Protein AF-A0A1Y2CHU7-F1 (afdb_monomer_lite)

InterPro domains:
  IPR010721 Probable O-methyltransferase UstE-like [PF06966] (108-271)
  IPR010721 Probable O-methyltransferase UstE-like [PTHR32251] (109-278)

Radius of gyration: 21.94 Å; chains: 1; bounding box: 49×39×76 Å

Organism: NCBI:txid329046

Secondary structure (DSSP, 8-state):
---------S-STTSSTTHHHHHHHHHHHHHS-----HHHHHHHHHHHHHHHHHHHHHHHHHTTTS-TTSS-HHHHHHHHHHHHTT--GGGHHHHHHHHHHHHHHHIIIIITHHHHHHHT----S--HHHHHHHHHHHHHHHHHHHHHHHHHHHHHHHHHS-HHHHHHHHH--TTSTTS-SGGGHHHHH-S-HHHHHHHHHHHHHHHHHHHHHHHHHHSTT-HHHHHHHHHHHHHHHHHHHHIIIIISSHHHHHHHHHHH-TTHHHHHHHS-SS-SSPPTTS-----TTTTT--PPPP--

Foldseek 3Di:
DDDDDPPDPPPLVVLLCCVVVVVVVVVVVVVPPPPAAPLLVVLVVLVCVVVVVVSVVVPVCCPVVDDPVPDDLQLVVVLLVVVVVPDDNVCSVVVVVVVSVVVVCCVVPQLCLLSVLLSVDPDRDQDPLLVVLVVQLVVLQVQLVLQVVLVVVLVVCLPPNDPVSVVCSQAPAQLDPPNCDPSSVLCVLAVRSNLLSVLSNSVSSLSSSVVSLVVLVPDPPSVVVSVVSVVSSVCSNVVSCCCCPPRPHDQSVVLVSVVRHVCSLVSLQNYFHHGSDDDPPDDSSNGGCPPPHSDPPDPD

Sequence (300 aa):
MPDTFVHHRKDVLCRYSLALWACCSCRKLFLFRIRMDCSQDTVCSCLLFHGGRMALGATVLFFPFTFPHGDLSRYKYAKAKWIREGLDPGLWWIKAQQETLTQCLANCVILACPFYILCSDPTPHLRLFEVIGLAFWALSSLYENIADTQKLAFLALAKIGTSEQKTAMKTGVLGMPPFDGPLYKLWTFSRHPNYCGEFGCWVGFALTALPSIFGWIAMKQGHTVAAVLLFNSWLVIRFFYDCLVHWTGAGPAEQASIQKRPEYKIYQKSTPVLFPFRIPFLSSHQVSGWPNAIENPKSD

pLDDT: mean 82.29, std 20.48, range [24.05, 98.44]

Structure (mmCIF, N/CA/C/O backbone):
data_AF-A0A1Y2CHU7-F1
#
_entry.id   AF-A0A1Y2CHU7-F1
#
loop_
_atom_site.group_PDB
_atom_site.id
_atom_site.type_symbol
_atom_site.label_atom_id
_atom_site.label_alt_id
_atom_site.label_comp_id
_atom_site.label_asym_id
_atom_site.label_entity_id
_atom_site.label_seq_id
_atom_site.pdbx_PDB_ins_code
_atom_site.Cartn_x
_atom_site.Cartn_y
_atom_site.Cartn_z
_atom_site.occupancy
_atom_site.B_iso_or_equiv
_atom_site.auth_seq_id
_atom_site.auth_comp_id
_atom_site.auth_asym_id
_atom_site.auth_atom_id
_atom_site.pdbx_PDB_model_num
ATOM 1 N N . MET A 1 1 ? -20.847 8.476 -47.238 1.00 29.28 1 MET A N 1
ATOM 2 C CA . MET A 1 1 ? -22.012 8.516 -46.333 1.00 29.28 1 MET A CA 1
ATOM 3 C C . MET A 1 1 ? -21.479 8.702 -44.924 1.00 29.28 1 MET A C 1
ATOM 5 O O . MET A 1 1 ? -20.686 7.867 -44.502 1.00 29.28 1 MET A O 1
ATOM 9 N N . PRO A 1 2 ? -21.764 9.845 -44.289 1.00 33.81 2 PRO A N 1
ATOM 10 C CA . PRO A 1 2 ? -21.342 10.152 -42.929 1.00 33.81 2 PRO A CA 1
ATOM 11 C C . PRO A 1 2 ? -22.352 9.582 -41.915 1.00 33.81 2 PRO A C 1
ATOM 13 O O . PRO A 1 2 ? -23.394 9.082 -42.319 1.00 33.81 2 PRO A O 1
ATOM 16 N N . ASP A 1 3 ? -22.022 9.699 -40.628 1.00 29.72 3 ASP A N 1
ATOM 17 C CA . ASP A 1 3 ? -22.814 9.328 -39.440 1.00 29.72 3 ASP A CA 1
ATOM 18 C C . ASP A 1 3 ? -22.680 7.883 -38.943 1.00 29.72 3 ASP A C 1
ATOM 20 O O . ASP A 1 3 ? -23.364 6.986 -39.407 1.00 29.72 3 ASP A O 1
ATOM 24 N N . THR A 1 4 ? -21.803 7.687 -37.943 1.00 28.84 4 THR A N 1
ATOM 25 C CA . THR A 1 4 ? -22.155 7.170 -36.596 1.00 28.84 4 THR A CA 1
ATOM 26 C C . THR A 1 4 ? -20.895 6.932 -35.744 1.00 28.84 4 THR A C 1
ATOM 28 O O . THR A 1 4 ? -20.573 5.802 -35.406 1.00 28.84 4 THR A O 1
ATOM 31 N N . PHE A 1 5 ? -20.152 7.976 -35.363 1.00 28.03 5 PHE A N 1
ATOM 32 C CA . PHE A 1 5 ? -19.155 7.880 -34.274 1.00 28.03 5 PHE A CA 1
ATOM 33 C C . PHE A 1 5 ? -19.059 9.212 -33.515 1.00 28.03 5 PHE A C 1
ATOM 35 O O . PHE A 1 5 ? -17.996 9.794 -33.323 1.00 28.03 5 PHE A O 1
ATOM 42 N N . VAL A 1 6 ? -20.211 9.731 -33.088 1.00 27.20 6 VAL A N 1
ATOM 43 C CA . VAL A 1 6 ? -20.300 10.925 -32.232 1.00 27.20 6 VAL A CA 1
ATOM 44 C C . VAL A 1 6 ? -21.271 10.651 -31.087 1.00 27.20 6 VAL A C 1
ATOM 46 O O . VAL A 1 6 ? -22.258 11.343 -30.940 1.00 27.20 6 VAL A O 1
ATOM 49 N N . HIS A 1 7 ? -21.018 9.635 -30.258 1.00 27.47 7 HIS A N 1
ATOM 50 C CA . HIS A 1 7 ? -21.669 9.520 -28.945 1.00 27.47 7 HIS A CA 1
ATOM 51 C C . HIS A 1 7 ? -20.841 8.650 -27.989 1.00 27.47 7 HIS A C 1
ATOM 53 O O . HIS A 1 7 ? -21.098 7.469 -27.831 1.00 27.47 7 HIS A O 1
ATOM 59 N N . HIS A 1 8 ? -19.833 9.248 -27.344 1.00 29.16 8 HIS A N 1
ATOM 60 C CA . HIS A 1 8 ? -19.388 8.861 -25.990 1.00 29.16 8 HIS A CA 1
ATOM 61 C C . HIS A 1 8 ? -18.493 9.952 -25.370 1.00 29.16 8 HIS A C 1
ATOM 63 O O . HIS A 1 8 ? -17.383 9.718 -24.902 1.00 29.16 8 HIS A O 1
ATOM 69 N N . ARG A 1 9 ? -18.975 11.203 -25.386 1.00 28.94 9 ARG A N 1
ATOM 70 C CA . ARG A 1 9 ? -18.300 12.366 -24.773 1.00 28.94 9 ARG A CA 1
ATOM 71 C C . ARG A 1 9 ? -19.082 12.983 -23.602 1.00 28.94 9 ARG A C 1
ATOM 73 O O . ARG A 1 9 ? -19.036 14.194 -23.417 1.00 28.94 9 ARG A O 1
ATOM 80 N N . LYS A 1 10 ? -19.811 12.180 -22.810 1.00 25.08 10 LYS A N 1
ATOM 81 C CA . LYS A 1 10 ? -20.590 12.702 -21.661 1.00 25.08 10 LYS A CA 1
ATOM 82 C C . LYS A 1 10 ? -20.442 11.984 -20.306 1.00 25.08 10 LYS A C 1
ATOM 84 O O . LYS A 1 10 ? -20.922 12.529 -19.323 1.00 25.08 10 LYS A O 1
ATOM 89 N N . ASP A 1 11 ? -19.650 10.915 -20.179 1.00 27.20 11 ASP A N 1
ATOM 90 C CA . ASP A 1 11 ? -19.546 10.155 -18.907 1.00 27.20 11 ASP A CA 1
ATOM 91 C C . ASP A 1 11 ? -18.203 10.310 -18.169 1.00 27.20 11 ASP A C 1
ATOM 93 O O . ASP A 1 11 ? -17.692 9.384 -17.533 1.00 27.20 11 ASP A O 1
ATOM 97 N N . VAL A 1 12 ? -17.590 11.494 -18.257 1.00 29.97 12 VAL A N 1
ATOM 98 C CA . VAL A 1 12 ? -16.345 11.811 -17.525 1.00 29.97 12 VAL A CA 1
ATOM 99 C C . VAL A 1 12 ? -16.635 12.506 -16.187 1.00 29.97 12 VAL A C 1
ATOM 101 O O . VAL A 1 12 ? -15.848 12.392 -15.249 1.00 29.97 12 VAL A O 1
ATOM 104 N N . LEU A 1 13 ? -17.808 13.133 -16.038 1.00 24.05 13 LEU A N 1
ATOM 105 C CA . LEU A 1 13 ? -18.178 13.890 -14.834 1.00 24.05 13 LEU A CA 1
ATOM 106 C C . LEU A 1 13 ? -18.495 13.017 -13.607 1.00 24.05 13 LEU A C 1
ATOM 108 O O . LEU A 1 13 ? -18.393 13.505 -12.486 1.00 24.05 13 LEU A O 1
ATOM 112 N N . CYS A 1 14 ? -18.793 11.726 -13.793 1.00 24.20 14 CYS A N 1
ATOM 113 C CA . CYS A 1 14 ? -19.057 10.787 -12.692 1.00 24.20 14 CYS A CA 1
ATOM 114 C C . CYS A 1 14 ? -17.769 10.170 -12.097 1.00 24.20 14 CYS A C 1
ATOM 116 O O . CYS A 1 14 ? -17.791 9.569 -11.027 1.00 24.20 14 CYS A O 1
ATOM 118 N N . ARG A 1 15 ? -16.610 10.334 -12.757 1.00 35.38 15 ARG A N 1
ATOM 119 C CA . ARG A 1 15 ? -15.346 9.688 -12.342 1.00 35.38 15 ARG A CA 1
ATOM 120 C C . ARG A 1 15 ? -14.600 10.413 -11.215 1.00 35.38 15 ARG A C 1
ATOM 122 O O . ARG A 1 15 ? -13.662 9.850 -10.663 1.00 35.38 15 ARG A O 1
ATOM 129 N N . TYR A 1 16 ? -15.009 11.632 -10.861 1.00 30.62 16 TYR A N 1
ATOM 130 C CA . TYR A 1 16 ? -14.264 12.491 -9.925 1.00 30.62 16 TYR A CA 1
ATOM 131 C C . TYR A 1 16 ? -15.126 13.130 -8.827 1.00 30.62 16 TYR A C 1
ATOM 133 O O . TYR A 1 16 ? -14.611 13.844 -7.969 1.00 30.62 16 TYR A O 1
ATOM 141 N N . SER A 1 17 ? -16.425 12.825 -8.778 1.00 24.94 17 SER A N 1
ATOM 142 C CA . SER A 1 17 ? -17.378 13.409 -7.820 1.00 24.94 17 SER A CA 1
ATOM 143 C C . SER A 1 17 ? -17.215 12.892 -6.379 1.00 24.94 17 SER A C 1
ATOM 145 O O . SER A 1 17 ? -17.896 13.361 -5.473 1.00 24.94 17 SER A O 1
ATOM 147 N N . LEU A 1 18 ? -16.312 11.939 -6.136 1.00 35.69 18 LEU A N 1
ATOM 148 C CA . LEU A 1 18 ? -16.186 11.244 -4.850 1.00 35.69 18 LEU A CA 1
ATOM 149 C C . LEU A 1 18 ? -15.104 11.796 -3.916 1.00 35.69 18 LEU A C 1
ATOM 151 O O . LEU A 1 18 ? -15.217 11.612 -2.705 1.00 35.69 18 LEU A O 1
ATOM 155 N N . ALA A 1 19 ? -14.153 12.588 -4.423 1.00 31.75 19 ALA A N 1
ATOM 156 C CA . ALA A 1 19 ? -13.319 13.428 -3.554 1.00 31.75 19 ALA A CA 1
ATOM 157 C C . ALA A 1 19 ? -14.185 14.451 -2.785 1.00 31.75 19 ALA A C 1
ATOM 159 O O . ALA A 1 19 ? -13.933 14.752 -1.620 1.00 31.75 19 ALA A O 1
ATOM 160 N N . LEU A 1 20 ? -15.286 14.898 -3.401 1.00 29.42 20 LEU A N 1
ATOM 161 C CA . LEU A 1 20 ? -16.301 15.736 -2.764 1.00 29.42 20 LEU A CA 1
ATOM 162 C C . LEU A 1 20 ? -17.194 14.962 -1.780 1.00 29.42 20 LEU A C 1
ATOM 164 O O . LEU A 1 20 ? -17.766 15.586 -0.893 1.00 29.42 20 LEU A O 1
ATOM 168 N N . TRP A 1 21 ? -17.293 13.628 -1.868 1.00 32.78 21 TRP A N 1
ATOM 169 C CA . TRP A 1 21 ? -18.113 12.833 -0.942 1.00 32.78 21 TRP A CA 1
ATOM 170 C C . TRP A 1 21 ? -17.365 12.407 0.323 1.00 32.78 21 TRP A C 1
ATOM 172 O O . TRP A 1 21 ? -17.963 12.430 1.392 1.00 32.78 21 TRP A O 1
ATOM 182 N N . ALA A 1 22 ? -16.052 12.156 0.252 1.00 34.28 22 ALA A N 1
ATOM 183 C CA . ALA A 1 22 ? -15.211 12.122 1.456 1.00 34.28 22 ALA A CA 1
ATOM 184 C C . ALA A 1 22 ? -15.332 13.453 2.227 1.00 34.28 22 ALA A C 1
ATOM 186 O O . ALA A 1 22 ? -15.532 13.463 3.439 1.00 34.28 22 ALA A O 1
ATOM 187 N N . CYS A 1 23 ? -15.385 14.570 1.492 1.00 33.69 23 CYS A N 1
ATOM 188 C CA . CYS A 1 23 ? -15.691 15.890 2.039 1.00 33.69 23 CYS A CA 1
ATOM 189 C C . CYS A 1 23 ? -17.151 16.016 2.541 1.00 33.69 23 CYS A C 1
ATOM 191 O O . CYS A 1 23 ? -17.412 16.740 3.496 1.00 33.69 23 CYS A O 1
ATOM 193 N N . CYS A 1 24 ? -18.113 15.281 1.965 1.00 29.55 24 CYS A N 1
ATOM 194 C CA . CYS A 1 24 ? -19.527 15.286 2.371 1.00 29.55 24 CYS A CA 1
ATOM 195 C C . CYS A 1 24 ? -19.798 14.440 3.637 1.00 29.55 24 CYS A C 1
ATOM 197 O O . CYS A 1 24 ? -20.604 14.833 4.483 1.00 29.55 24 CYS A O 1
ATOM 199 N N . SER A 1 25 ? -19.058 13.343 3.830 1.00 35.94 25 SER A N 1
ATOM 200 C CA . SER A 1 25 ? -18.988 12.599 5.097 1.00 35.94 25 SER A CA 1
ATOM 201 C C . SER A 1 25 ? -18.276 13.413 6.182 1.00 35.94 25 SER A C 1
ATOM 203 O O . SER A 1 25 ? -18.764 13.469 7.310 1.00 35.94 25 SER A O 1
ATOM 205 N N . CYS A 1 26 ? -17.222 14.162 5.827 1.00 37.47 26 CYS A N 1
ATOM 206 C CA . CY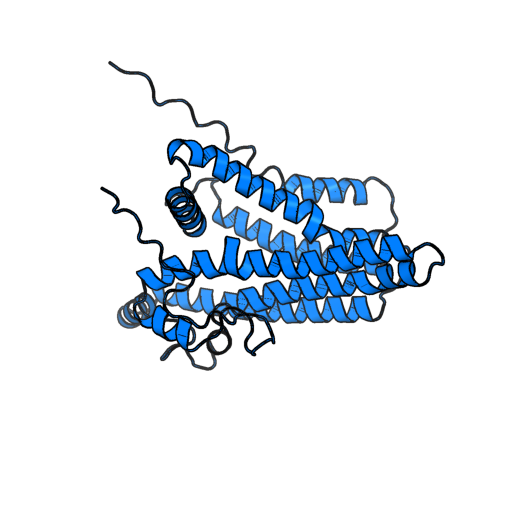S A 1 26 ? -16.668 15.204 6.699 1.00 37.47 26 CYS A CA 1
ATOM 207 C C . CYS A 1 26 ? -17.686 16.322 6.980 1.00 37.47 26 CYS A C 1
ATOM 209 O O . CYS A 1 26 ? -17.710 16.860 8.078 1.00 37.47 26 CYS A O 1
ATOM 211 N N . ARG A 1 27 ? -18.587 16.649 6.047 1.00 33.22 27 ARG A N 1
ATOM 212 C CA . ARG A 1 27 ? -19.641 17.658 6.251 1.00 33.22 27 ARG A CA 1
ATOM 213 C C . ARG A 1 27 ? -20.701 17.213 7.252 1.00 33.22 27 ARG A C 1
ATOM 215 O O . ARG A 1 27 ? -21.216 18.067 7.958 1.00 33.22 27 ARG A O 1
ATOM 222 N N . LYS A 1 28 ? -21.012 15.917 7.367 1.00 35.09 28 LYS A N 1
ATOM 223 C CA . LYS A 1 28 ? -21.843 15.415 8.479 1.00 35.09 28 LYS A CA 1
ATOM 224 C C . LYS A 1 28 ? -21.094 15.433 9.817 1.00 35.09 28 LYS A C 1
ATOM 226 O O . LYS A 1 28 ? -21.743 15.677 10.825 1.00 35.09 28 LYS A O 1
ATOM 231 N N . LEU A 1 29 ? -19.767 15.277 9.812 1.00 40.47 29 LEU A N 1
ATOM 232 C CA . LEU A 1 29 ? -18.912 15.513 10.986 1.00 40.47 29 LEU A CA 1
ATOM 233 C C . LEU A 1 29 ? -18.796 17.004 11.374 1.00 40.47 29 LEU A C 1
ATOM 235 O O . LEU A 1 29 ? -18.679 17.308 12.552 1.00 40.47 29 LEU A O 1
ATOM 239 N N . PHE A 1 30 ? -18.847 17.933 10.412 1.00 34.78 30 PHE A N 1
ATOM 240 C CA . PHE A 1 30 ? -18.682 19.376 10.659 1.00 34.78 30 PHE A CA 1
ATOM 241 C C . PHE A 1 30 ? -20.003 20.153 10.844 1.00 34.78 30 PHE A C 1
ATOM 243 O O . PHE A 1 30 ? -20.003 21.187 11.508 1.00 34.78 30 PHE A O 1
ATOM 250 N N . LEU A 1 31 ? -21.127 19.712 10.256 1.00 34.91 31 LEU A N 1
ATOM 251 C CA . LEU A 1 31 ? -22.430 20.406 10.338 1.00 34.91 31 LEU A CA 1
ATOM 252 C C . LEU A 1 31 ? -23.331 19.889 11.467 1.00 34.91 31 LEU A C 1
ATOM 254 O O . LEU A 1 31 ? -24.151 20.651 11.976 1.00 34.91 31 LEU A O 1
ATOM 258 N N . PHE A 1 32 ? -23.182 18.628 11.883 1.00 38.03 32 PHE A N 1
ATOM 259 C CA . PHE A 1 32 ? -23.722 18.175 13.161 1.00 38.03 32 PHE A CA 1
ATOM 260 C C . PHE A 1 32 ? -22.623 18.346 14.193 1.00 38.03 32 PHE A C 1
ATOM 262 O O . PHE A 1 32 ? -21.530 17.825 14.032 1.00 38.03 32 PHE A O 1
ATOM 269 N N . ARG A 1 33 ? -22.923 19.123 15.227 1.00 35.50 33 ARG A N 1
ATOM 270 C CA . ARG A 1 33 ? -22.047 19.559 16.316 1.00 35.50 33 ARG A CA 1
ATOM 271 C C . ARG A 1 33 ? -21.588 18.378 17.198 1.00 35.50 33 ARG A C 1
ATOM 273 O O . ARG A 1 33 ? -21.831 18.390 18.400 1.00 35.50 33 ARG A O 1
ATOM 280 N N . ILE A 1 34 ? -20.974 17.344 16.620 1.00 45.53 34 ILE A N 1
ATOM 281 C CA . ILE A 1 34 ? -20.208 16.344 17.360 1.00 45.53 34 ILE A CA 1
ATOM 282 C C . ILE A 1 34 ? -18.941 17.079 17.768 1.00 45.53 34 ILE A C 1
ATOM 284 O O . ILE A 1 34 ? -18.121 17.441 16.928 1.00 45.53 34 ILE A O 1
ATOM 288 N N . ARG A 1 35 ? -18.840 17.415 19.052 1.00 47.47 35 ARG A N 1
ATOM 289 C CA . ARG A 1 35 ? -17.624 17.998 19.606 1.00 47.47 35 ARG A CA 1
ATOM 290 C C . ARG A 1 35 ? -16.558 16.911 19.500 1.00 47.47 35 ARG A C 1
ATOM 292 O O . ARG A 1 35 ? -16.599 15.963 20.273 1.00 47.47 35 ARG A O 1
ATOM 299 N N . MET A 1 36 ? -15.715 16.993 18.476 1.00 55.03 36 MET A N 1
ATOM 300 C CA . MET A 1 36 ? -14.565 16.111 18.371 1.00 55.03 36 MET A CA 1
ATOM 301 C C . MET A 1 36 ? -13.577 16.503 19.462 1.00 55.03 36 MET A C 1
ATOM 303 O O . MET A 1 36 ? -13.366 17.691 19.723 1.00 55.03 36 MET A O 1
ATOM 307 N N . ASP A 1 37 ? -13.039 15.499 20.139 1.00 69.44 37 ASP A N 1
ATOM 308 C CA . ASP A 1 37 ? -12.013 15.704 21.148 1.00 69.44 37 ASP A CA 1
ATOM 309 C C . ASP A 1 37 ? -10.610 15.581 20.535 1.00 69.44 37 ASP A C 1
ATOM 311 O O . ASP A 1 37 ? -10.423 15.051 19.437 1.00 69.44 37 ASP A O 1
ATOM 315 N N . CYS A 1 38 ? -9.600 16.030 21.285 1.00 71.12 38 CYS A N 1
ATOM 316 C CA . CYS A 1 38 ? -8.203 16.131 20.852 1.00 71.12 38 CYS A CA 1
ATOM 317 C C . CYS A 1 38 ? -7.654 14.848 20.187 1.00 71.12 38 CYS A C 1
ATOM 319 O O . CYS A 1 38 ? -6.928 14.925 19.191 1.00 71.12 38 CYS A O 1
ATOM 321 N N . SER A 1 39 ? -8.022 13.663 20.694 1.00 77.00 39 SER A N 1
ATOM 322 C CA . SER A 1 39 ? -7.617 12.378 20.096 1.00 77.00 39 SER A CA 1
ATOM 323 C C . SER A 1 39 ? -8.179 12.190 18.679 1.00 77.00 39 SER A C 1
ATOM 325 O O . SER A 1 39 ? -7.431 11.912 17.735 1.00 77.00 39 SER A O 1
ATOM 327 N N . GLN A 1 40 ? -9.483 12.412 18.504 1.00 82.19 40 GLN A N 1
ATOM 328 C CA . GLN A 1 40 ? -10.162 12.206 17.228 1.00 82.19 40 GLN A CA 1
ATOM 329 C C . GLN A 1 40 ? -9.694 13.217 16.175 1.00 82.19 40 GLN A C 1
ATOM 331 O O . GLN A 1 40 ? -9.416 12.829 15.037 1.00 82.19 40 GLN A O 1
ATOM 336 N N . ASP A 1 41 ? -9.535 14.485 16.567 1.00 83.69 41 ASP A N 1
ATOM 337 C CA . ASP A 1 41 ? -9.022 15.549 15.697 1.00 83.69 41 ASP A CA 1
ATOM 338 C C . ASP A 1 41 ? -7.624 15.221 15.170 1.00 83.69 41 ASP A C 1
ATOM 340 O O . ASP A 1 41 ? -7.342 15.391 13.979 1.00 83.69 41 ASP A O 1
ATOM 344 N N . THR A 1 42 ? -6.752 14.701 16.038 1.00 87.00 42 THR A N 1
ATOM 345 C CA . THR A 1 42 ? -5.373 14.355 15.677 1.00 87.00 42 THR A CA 1
ATOM 346 C C . THR A 1 42 ? -5.342 13.253 14.620 1.00 87.00 42 THR A C 1
ATOM 348 O O . THR A 1 42 ? -4.731 13.418 13.563 1.00 87.00 42 THR A O 1
ATOM 351 N N . VAL A 1 43 ? -6.038 12.136 14.857 1.00 86.44 43 VAL A N 1
ATOM 352 C CA . VAL A 1 43 ? -6.025 11.003 13.920 1.00 86.44 43 VAL A CA 1
ATOM 353 C C . VAL A 1 43 ? -6.741 11.347 12.610 1.00 86.44 43 VAL A C 1
ATOM 355 O O . VAL A 1 43 ? -6.250 11.001 11.532 1.00 86.44 43 VAL A O 1
ATOM 358 N N . CYS A 1 44 ? -7.863 12.070 12.670 1.00 86.38 44 CYS A N 1
ATOM 359 C CA . CYS A 1 44 ? -8.573 12.512 11.469 1.00 86.38 44 CYS A CA 1
ATOM 360 C C . CYS A 1 44 ? -7.732 13.483 10.635 1.00 86.38 44 CYS A C 1
ATOM 362 O O . CYS A 1 44 ? -7.745 13.397 9.408 1.00 86.38 44 CYS A O 1
ATOM 364 N N . SER A 1 45 ? -6.951 14.357 11.273 1.00 89.31 45 SER A N 1
ATOM 365 C CA . SER A 1 45 ? -6.017 15.245 10.574 1.00 89.31 45 SER A CA 1
ATOM 366 C C . SER A 1 45 ? -4.927 14.460 9.841 1.00 89.31 45 SER A C 1
ATOM 368 O O . SER A 1 45 ? -4.627 14.767 8.686 1.00 89.31 45 SER A O 1
ATOM 370 N N . CYS A 1 46 ? -4.385 13.400 10.453 1.00 91.12 46 CYS A N 1
ATOM 371 C CA . CYS A 1 46 ? -3.441 12.496 9.790 1.00 91.12 46 CYS A CA 1
ATOM 372 C C . CYS A 1 46 ? -4.063 11.810 8.563 1.00 91.12 46 CYS A C 1
ATOM 374 O O . CYS A 1 46 ? -3.430 11.765 7.509 1.00 91.12 46 CYS A O 1
ATOM 376 N N . LEU A 1 47 ? -5.311 11.335 8.655 1.00 89.12 47 LEU A N 1
ATOM 377 C CA . LEU A 1 47 ? -6.025 10.766 7.505 1.00 89.12 47 LEU A CA 1
ATOM 378 C C . LEU A 1 47 ? -6.257 11.802 6.401 1.00 89.12 47 LEU A C 1
ATOM 380 O O . LEU A 1 47 ? -6.029 11.509 5.228 1.00 89.12 47 LEU A O 1
ATOM 384 N N . LEU A 1 48 ? -6.718 13.001 6.762 1.00 89.50 48 LEU A N 1
ATOM 385 C CA . LEU A 1 48 ? -6.956 14.083 5.808 1.00 89.50 48 LEU A CA 1
ATOM 386 C C . LEU A 1 48 ? -5.668 14.462 5.081 1.00 89.50 48 LEU A C 1
ATOM 388 O O . LEU A 1 48 ? -5.688 14.644 3.866 1.00 89.50 48 LEU A O 1
ATOM 392 N N . PHE A 1 49 ? -4.545 14.518 5.794 1.00 90.75 49 PHE A N 1
ATOM 393 C CA . PHE A 1 49 ? -3.237 14.728 5.189 1.00 90.75 49 PHE A CA 1
ATOM 394 C C . PHE A 1 49 ? -2.850 13.569 4.256 1.00 90.75 49 PHE A C 1
ATOM 396 O O . PHE A 1 49 ? -2.499 13.806 3.097 1.00 90.75 49 PHE A O 1
ATOM 403 N N . HIS A 1 50 ? -2.970 12.320 4.724 1.00 91.00 50 HIS A N 1
ATOM 404 C CA . HIS A 1 50 ? -2.620 11.113 3.965 1.00 91.00 50 HIS A CA 1
ATOM 405 C C . HIS A 1 50 ? -3.418 11.010 2.659 1.00 91.00 50 HIS A C 1
ATOM 407 O O . HIS A 1 50 ? -2.853 10.977 1.563 1.00 91.00 50 HIS A O 1
ATOM 413 N N . GLY A 1 51 ? -4.748 11.036 2.765 1.00 88.38 51 GLY A N 1
ATOM 414 C CA . GLY A 1 51 ? -5.668 10.958 1.632 1.00 88.38 51 GLY A CA 1
ATOM 415 C C . GLY A 1 51 ? -5.641 12.206 0.752 1.00 88.38 51 GLY A C 1
ATOM 416 O O . GLY A 1 51 ? -5.678 12.098 -0.474 1.00 88.38 51 GLY A O 1
ATOM 417 N N . GLY A 1 52 ? -5.523 13.390 1.357 1.00 88.44 52 GLY A N 1
ATOM 418 C CA . GLY A 1 52 ? -5.458 14.667 0.652 1.00 88.44 52 GLY A CA 1
ATOM 419 C C . GLY A 1 52 ? -4.243 14.757 -0.267 1.00 88.44 52 GLY A C 1
ATOM 420 O O . GLY A 1 52 ? -4.387 15.119 -1.435 1.00 88.44 52 GLY A O 1
ATOM 421 N N . ARG A 1 53 ? -3.062 14.334 0.203 1.00 89.81 53 ARG A N 1
ATOM 422 C CA . ARG A 1 53 ? -1.843 14.270 -0.621 1.00 89.81 53 ARG A CA 1
ATOM 423 C C . ARG A 1 53 ? -2.037 13.383 -1.853 1.00 89.81 53 ARG A C 1
ATOM 425 O O . ARG A 1 53 ? -1.698 13.793 -2.964 1.00 89.81 53 ARG A O 1
ATOM 432 N N . MET A 1 54 ? -2.615 12.193 -1.679 1.00 86.25 54 MET A N 1
ATOM 433 C CA . MET A 1 54 ? -2.883 11.272 -2.789 1.00 86.25 54 MET A CA 1
ATOM 434 C C . MET A 1 54 ? -3.919 11.833 -3.771 1.00 86.25 54 MET A C 1
ATOM 436 O O . MET A 1 54 ? -3.728 11.744 -4.985 1.00 86.25 54 MET A O 1
ATOM 440 N N . ALA A 1 55 ? -4.988 12.454 -3.265 1.00 86.69 55 ALA A N 1
ATOM 441 C CA . ALA A 1 55 ? -6.023 13.079 -4.085 1.00 86.69 55 ALA A CA 1
ATOM 442 C C . ALA A 1 55 ? -5.466 14.240 -4.923 1.00 86.69 55 ALA A C 1
ATOM 444 O O . ALA A 1 55 ? -5.757 14.336 -6.119 1.00 86.69 55 ALA A O 1
ATOM 445 N N . LEU A 1 56 ? -4.617 15.082 -4.331 1.00 88.94 56 LEU A N 1
ATOM 446 C CA . LEU A 1 56 ? -3.924 16.154 -5.043 1.00 88.94 56 LEU A CA 1
ATOM 447 C C . LEU A 1 56 ? -2.999 15.589 -6.126 1.00 88.94 56 LEU A C 1
ATOM 449 O O . LEU A 1 56 ? -3.097 16.002 -7.280 1.00 88.94 56 LEU A O 1
ATOM 453 N N . GLY A 1 57 ? -2.168 14.594 -5.798 1.00 84.88 57 GLY A N 1
ATOM 454 C CA . GLY A 1 57 ? -1.280 13.951 -6.771 1.00 84.88 57 GLY A CA 1
ATOM 455 C C . GLY A 1 57 ? -2.035 13.320 -7.948 1.00 84.88 57 GLY A C 1
ATOM 456 O O . GLY A 1 57 ? -1.655 13.505 -9.106 1.00 84.88 57 GLY A O 1
ATOM 457 N N . ALA A 1 58 ? -3.149 12.635 -7.676 1.00 84.56 58 ALA A N 1
ATOM 458 C CA . ALA A 1 58 ? -4.015 12.072 -8.709 1.00 84.56 58 ALA A CA 1
ATOM 459 C C . ALA A 1 58 ? -4.672 13.158 -9.577 1.00 84.56 58 ALA A C 1
ATOM 461 O O . ALA A 1 58 ? -4.787 12.984 -10.790 1.00 84.56 58 ALA A O 1
ATOM 462 N N . THR A 1 59 ? -5.064 14.283 -8.976 1.00 86.12 59 THR A N 1
ATOM 463 C CA . THR A 1 59 ? -5.652 15.425 -9.690 1.00 86.12 59 THR A CA 1
ATOM 464 C C . THR A 1 59 ? -4.632 16.074 -10.621 1.00 86.12 59 THR A C 1
ATOM 466 O O . THR A 1 59 ? -4.944 16.317 -11.783 1.00 86.12 59 THR A O 1
ATOM 469 N N . VAL A 1 60 ? -3.395 16.279 -10.157 1.00 87.62 60 VAL A N 1
ATOM 470 C CA . VAL A 1 60 ? -2.292 16.799 -10.982 1.00 87.62 60 VAL A CA 1
ATOM 471 C C . VAL A 1 60 ? -1.986 15.858 -12.147 1.00 87.62 60 VAL A C 1
ATOM 473 O O . VAL A 1 60 ? -1.823 16.319 -13.271 1.00 87.62 60 VAL A O 1
ATOM 476 N N . LEU A 1 61 ? -1.957 14.541 -11.909 1.00 82.62 61 LEU A N 1
ATOM 477 C CA . LEU A 1 61 ? -1.733 13.552 -12.969 1.00 82.62 61 LEU A CA 1
ATOM 478 C C . LEU A 1 61 ? -2.874 13.521 -13.997 1.00 82.62 61 LEU A C 1
ATOM 480 O O . LEU A 1 61 ? -2.638 13.207 -15.162 1.00 82.62 61 LEU A O 1
ATOM 484 N N . PHE A 1 62 ? -4.105 13.792 -13.562 1.00 84.81 62 PHE A N 1
ATOM 485 C CA . PHE A 1 62 ? -5.274 13.778 -14.433 1.00 84.81 62 PHE A CA 1
ATOM 486 C C . PHE A 1 62 ? -5.481 15.096 -15.185 1.00 84.81 62 PHE A C 1
ATOM 488 O O . PHE A 1 62 ? -6.119 15.097 -16.236 1.00 84.81 62 PHE A O 1
ATOM 495 N N . PHE A 1 63 ? -4.966 16.216 -14.678 1.00 83.81 63 PHE A N 1
ATOM 496 C CA . PHE A 1 63 ? -5.093 17.526 -15.313 1.00 83.81 63 PHE A CA 1
ATOM 497 C C . PHE A 1 63 ? -4.454 17.530 -16.720 1.00 83.81 63 PHE A C 1
ATOM 499 O O . PHE A 1 63 ? -3.327 17.053 -16.862 1.00 83.81 63 PHE A O 1
ATOM 506 N N . PRO A 1 64 ? -5.118 18.060 -17.774 1.00 88.50 64 PRO A N 1
ATOM 507 C CA . PRO A 1 64 ? -6.356 18.856 -17.803 1.00 88.50 64 PRO A CA 1
ATOM 508 C C . PRO A 1 64 ? -7.639 18.024 -18.020 1.00 88.50 64 PRO A C 1
ATOM 510 O O . PRO A 1 64 ? -8.451 18.321 -18.892 1.00 88.50 64 PRO A O 1
ATOM 513 N N . PHE A 1 65 ? -7.834 16.976 -17.222 1.00 84.56 65 PHE A N 1
ATOM 514 C CA . PHE A 1 65 ? -8.943 16.015 -17.288 1.00 84.56 65 PHE A CA 1
ATOM 515 C C . PHE A 1 65 ? -8.908 15.101 -18.518 1.00 84.56 65 PHE A C 1
ATOM 517 O O . PHE A 1 65 ? -9.941 14.670 -19.036 1.00 84.56 65 PHE A O 1
ATOM 524 N N . THR A 1 66 ? -7.702 14.786 -18.989 1.00 81.38 66 THR A N 1
ATOM 525 C CA . THR A 1 66 ? -7.483 13.870 -20.112 1.00 81.38 66 THR A CA 1
ATOM 526 C C . THR A 1 66 ? -6.277 12.983 -19.829 1.00 81.38 66 THR A C 1
ATOM 528 O O . THR A 1 66 ? -5.342 13.401 -19.150 1.00 81.38 66 THR A O 1
ATOM 531 N N . PHE A 1 67 ? -6.275 11.763 -20.368 1.00 75.56 67 PHE A N 1
ATOM 532 C CA . PHE A 1 67 ? -5.078 10.926 -20.397 1.00 75.56 67 PHE A CA 1
ATOM 533 C C . PHE A 1 67 ? -4.448 11.002 -21.797 1.00 75.56 67 PHE A C 1
ATOM 535 O O . PHE A 1 67 ? -4.878 10.269 -22.691 1.00 75.56 67 PHE A O 1
ATOM 542 N N . PRO A 1 68 ? -3.436 11.863 -22.022 1.00 70.69 68 PRO A N 1
ATOM 543 C CA . PRO A 1 68 ? -2.911 12.141 -23.365 1.00 70.69 68 PRO A CA 1
ATOM 544 C C . PRO A 1 68 ? -2.254 10.927 -24.039 1.00 70.69 68 PRO A C 1
ATOM 546 O O . PRO A 1 68 ? -2.115 10.893 -25.256 1.00 70.69 68 PRO A O 1
ATOM 549 N N . HIS A 1 69 ? -1.869 9.908 -23.264 1.00 75.75 69 HIS A N 1
ATOM 550 C CA . HIS A 1 69 ? -1.223 8.681 -23.750 1.00 75.75 69 HIS A CA 1
ATOM 551 C C . HIS A 1 69 ? -2.117 7.432 -23.600 1.00 75.75 69 HIS A C 1
ATOM 553 O O . HIS A 1 69 ? -1.630 6.292 -23.548 1.00 75.75 69 HIS A O 1
ATOM 559 N N . GLY A 1 70 ? -3.433 7.651 -23.508 1.00 82.38 70 GLY A N 1
ATOM 560 C CA . GLY A 1 70 ? -4.426 6.619 -23.226 1.00 82.38 70 GLY A CA 1
ATOM 561 C C . GLY A 1 70 ? -4.344 6.096 -21.790 1.00 82.38 70 GLY A C 1
ATOM 562 O O . GLY A 1 70 ? -3.738 6.714 -20.917 1.00 82.38 70 GLY A O 1
ATOM 563 N N . ASP A 1 71 ? -4.950 4.934 -21.548 1.00 82.25 71 ASP A N 1
ATOM 564 C CA . ASP A 1 71 ? -5.073 4.365 -20.204 1.00 82.25 71 ASP A CA 1
ATOM 565 C C . ASP A 1 71 ? -3.720 4.144 -19.503 1.00 82.25 71 ASP A C 1
ATOM 567 O O . ASP A 1 71 ? -2.716 3.748 -20.117 1.00 82.25 71 ASP A O 1
ATOM 571 N N . LEU A 1 72 ? -3.713 4.341 -18.179 1.00 81.12 72 LEU A N 1
ATOM 572 C CA . LEU A 1 72 ? -2.573 4.008 -17.323 1.00 81.12 72 LEU A CA 1
ATOM 573 C C . LEU A 1 72 ? -2.196 2.526 -17.478 1.00 81.12 72 LEU A C 1
ATOM 575 O O . LEU A 1 72 ? -3.057 1.668 -17.686 1.00 81.12 72 LEU A O 1
ATOM 579 N N . SER A 1 73 ? -0.909 2.205 -17.310 1.00 80.88 73 SER A N 1
ATOM 580 C CA . SER A 1 73 ? -0.380 0.840 -17.490 1.00 80.88 73 SER A CA 1
ATOM 581 C C . SER A 1 73 ? -1.142 -0.217 -16.687 1.00 80.88 73 SER A C 1
ATOM 583 O O . SER A 1 73 ? -1.407 -1.296 -17.207 1.00 80.88 73 SER A O 1
ATOM 585 N N . ARG A 1 74 ? -1.561 0.110 -15.459 1.00 82.44 74 ARG A N 1
ATOM 586 C CA . ARG A 1 74 ? -2.350 -0.797 -14.613 1.00 82.44 74 ARG A CA 1
ATOM 587 C C . ARG A 1 74 ? -3.724 -1.139 -15.200 1.00 82.44 74 ARG A C 1
ATOM 589 O O . ARG A 1 74 ? -4.164 -2.271 -15.063 1.00 82.44 74 ARG A O 1
ATOM 596 N N . TYR A 1 75 ? -4.382 -0.198 -15.881 1.00 84.38 75 TYR A N 1
ATOM 597 C CA . TYR A 1 75 ? -5.689 -0.437 -16.502 1.00 84.38 75 TYR A CA 1
ATOM 598 C C . TYR A 1 75 ? -5.545 -1.205 -17.814 1.00 84.38 75 TYR A C 1
ATOM 600 O O . TYR A 1 75 ? -6.358 -2.078 -18.098 1.00 84.38 75 TYR A O 1
ATOM 608 N N . LYS A 1 76 ? -4.464 -0.959 -18.567 1.00 86.69 76 LYS A N 1
ATOM 609 C CA . LYS A 1 76 ? -4.090 -1.794 -19.720 1.00 86.69 76 LYS A CA 1
ATOM 610 C C . LYS A 1 76 ? -3.849 -3.246 -19.289 1.00 86.69 76 LYS A C 1
ATOM 612 O O . LYS A 1 76 ? -4.369 -4.161 -19.918 1.00 86.69 76 LYS A O 1
ATOM 617 N N . TYR A 1 77 ? -3.135 -3.443 -18.179 1.00 86.00 77 TYR A N 1
ATOM 618 C CA . TYR A 1 77 ? -2.938 -4.759 -17.572 1.00 86.00 77 TYR A CA 1
ATOM 619 C C . TYR A 1 77 ? -4.256 -5.400 -17.122 1.00 86.00 77 TYR A C 1
ATOM 621 O O . TYR A 1 77 ? -4.522 -6.541 -17.485 1.00 86.00 77 TYR A O 1
ATOM 629 N N . ALA A 1 78 ? -5.100 -4.672 -16.383 1.00 87.56 78 ALA A N 1
ATOM 630 C CA . ALA A 1 78 ? -6.393 -5.180 -15.927 1.00 87.56 78 ALA A CA 1
ATOM 631 C C . ALA A 1 78 ? -7.282 -5.603 -17.108 1.00 87.56 78 ALA A C 1
ATOM 633 O O . ALA A 1 78 ? -7.837 -6.698 -17.093 1.00 87.56 78 ALA A O 1
ATOM 634 N N . LYS A 1 79 ? -7.341 -4.792 -18.173 1.00 90.31 79 LYS A N 1
ATOM 635 C CA . LYS A 1 79 ? -8.060 -5.131 -19.407 1.00 90.31 79 LYS A CA 1
ATOM 636 C C . LYS A 1 79 ? -7.551 -6.431 -20.022 1.00 90.31 79 LYS A C 1
ATOM 638 O O . LYS A 1 79 ? -8.346 -7.324 -20.297 1.00 90.31 79 LYS A O 1
ATOM 643 N N . ALA A 1 80 ? -6.236 -6.549 -20.207 1.00 89.44 80 ALA A N 1
ATOM 644 C CA . ALA A 1 80 ? -5.625 -7.745 -20.780 1.00 89.44 80 ALA A CA 1
ATOM 645 C C . ALA A 1 80 ? -5.872 -8.991 -19.912 1.00 89.44 80 ALA A C 1
ATOM 647 O O . ALA A 1 80 ? -6.189 -10.056 -20.439 1.00 89.44 80 ALA A O 1
ATOM 648 N N . LYS A 1 81 ? -5.791 -8.847 -18.583 1.00 89.44 81 LYS A N 1
ATOM 649 C CA . LYS A 1 81 ? -6.092 -9.910 -17.618 1.00 89.44 81 LYS A CA 1
ATOM 650 C C . LYS A 1 81 ? -7.525 -10.408 -17.757 1.00 89.44 81 LYS A C 1
ATOM 652 O O . LYS A 1 81 ? -7.725 -11.602 -17.937 1.00 89.44 81 LYS A O 1
ATOM 657 N N . TRP A 1 82 ? -8.506 -9.512 -17.712 1.00 90.81 82 TRP A N 1
ATOM 658 C CA . TRP A 1 82 ? -9.906 -9.922 -17.764 1.00 90.81 82 TRP A CA 1
ATOM 659 C C . TRP A 1 82 ? -10.292 -10.528 -19.111 1.00 90.81 82 TRP A C 1
ATOM 661 O O . TRP A 1 82 ? -11.019 -11.513 -19.128 1.00 90.81 82 TRP A O 1
ATOM 671 N N . ILE A 1 83 ? -9.776 -9.999 -20.228 1.00 92.38 83 ILE A N 1
ATOM 672 C CA . ILE A 1 83 ? -10.002 -10.595 -21.556 1.00 92.38 83 ILE A CA 1
ATOM 673 C C . ILE A 1 83 ? -9.432 -12.017 -21.609 1.00 92.38 83 ILE A C 1
ATOM 675 O O . ILE A 1 83 ? -10.102 -12.935 -22.074 1.00 92.38 83 ILE A O 1
ATOM 679 N N . ARG A 1 84 ? -8.227 -12.229 -21.067 1.00 89.44 84 ARG A N 1
ATOM 680 C CA . ARG A 1 84 ? -7.628 -13.566 -20.951 1.00 89.44 84 ARG A CA 1
ATOM 681 C C . ARG A 1 84 ? -8.460 -14.509 -20.074 1.00 89.44 84 ARG A C 1
ATOM 683 O O . ARG A 1 84 ? -8.504 -15.702 -20.350 1.00 89.44 84 ARG A O 1
ATOM 690 N N . GLU A 1 85 ? -9.102 -13.988 -19.032 1.00 90.50 85 GLU A N 1
ATOM 691 C CA . GLU A 1 85 ? -9.999 -14.737 -18.139 1.00 90.50 85 GLU A CA 1
ATOM 692 C C . GLU A 1 85 ? -11.416 -14.935 -18.721 1.00 90.50 85 GLU A C 1
ATOM 694 O O . GLU A 1 85 ? -12.279 -15.491 -18.047 1.00 90.50 85 GLU A O 1
ATOM 699 N N . GLY A 1 86 ? -11.660 -14.527 -19.975 1.00 93.31 86 GLY A N 1
ATOM 700 C CA . GLY A 1 86 ? -12.907 -14.784 -20.703 1.00 93.31 86 GLY A CA 1
ATOM 701 C C . GLY A 1 86 ? -13.881 -13.605 -20.781 1.00 93.31 86 GLY A C 1
ATOM 702 O O . GLY A 1 86 ? -15.015 -13.787 -21.217 1.00 93.31 86 GLY A O 1
ATOM 703 N N . LEU A 1 87 ? -13.479 -12.394 -20.375 1.00 94.31 87 LEU A N 1
ATOM 704 C CA . LEU A 1 87 ? -14.288 -11.190 -20.584 1.00 94.31 87 LEU A CA 1
ATOM 705 C C . LEU A 1 87 ? -14.348 -10.837 -22.077 1.00 94.31 87 LEU A C 1
ATOM 707 O O . LEU A 1 87 ? -13.313 -10.622 -22.707 1.00 94.31 87 LEU A O 1
ATOM 711 N N . ASP A 1 88 ? -15.557 -10.659 -22.610 1.00 94.25 88 ASP A N 1
ATOM 712 C CA . ASP A 1 88 ? -15.756 -10.061 -23.932 1.00 94.25 88 ASP A CA 1
ATOM 713 C C . ASP A 1 88 ? -15.131 -8.644 -23.980 1.00 94.25 88 ASP A C 1
ATOM 715 O O . ASP A 1 88 ? -15.501 -7.781 -23.169 1.00 94.25 88 ASP A O 1
ATOM 719 N N . PRO A 1 89 ? -14.207 -8.358 -24.921 1.00 93.06 89 PRO A N 1
ATOM 720 C CA . PRO A 1 89 ? -13.617 -7.032 -25.094 1.00 93.06 89 PRO A CA 1
ATOM 721 C C . PRO A 1 89 ? -14.638 -5.885 -25.195 1.00 93.06 89 PRO A C 1
ATOM 723 O O . PRO A 1 89 ? -14.343 -4.776 -24.732 1.00 93.06 89 PRO A O 1
ATOM 726 N N . GLY A 1 90 ? -15.832 -6.137 -25.746 1.00 94.00 90 GLY A N 1
ATOM 727 C CA . GLY A 1 90 ? -16.929 -5.169 -25.849 1.00 94.00 90 GLY A CA 1
ATOM 728 C C . GLY A 1 90 ? -17.529 -4.758 -24.498 1.00 94.00 90 GLY A C 1
ATOM 729 O O . GLY A 1 90 ? -18.077 -3.663 -24.372 1.00 94.00 90 GLY A O 1
ATOM 730 N N . LEU A 1 91 ? -17.358 -5.577 -23.456 1.00 94.75 91 LEU A N 1
ATOM 731 C CA . LEU A 1 91 ? -17.854 -5.324 -22.097 1.00 94.75 91 LEU A CA 1
ATOM 732 C C . LEU A 1 91 ? -16.820 -4.648 -21.183 1.00 94.75 91 LEU A C 1
ATOM 734 O O . LEU A 1 91 ? -17.105 -4.383 -20.011 1.00 94.75 91 LEU A O 1
ATOM 738 N N . TRP A 1 92 ? -15.626 -4.320 -21.696 1.00 91.69 92 TRP A N 1
ATOM 739 C CA . TRP A 1 92 ? -14.567 -3.687 -20.900 1.00 91.69 92 TRP A CA 1
ATOM 740 C C . TRP A 1 92 ? -15.024 -2.401 -20.206 1.00 91.69 92 TRP A C 1
ATOM 742 O O . TRP A 1 92 ? -14.657 -2.157 -19.058 1.00 91.69 92 TRP A O 1
ATOM 752 N N . TRP A 1 93 ? -15.842 -1.578 -20.865 1.00 89.88 93 TRP A N 1
ATOM 753 C CA . TRP A 1 93 ? -16.303 -0.320 -20.280 1.00 89.88 93 TRP A CA 1
ATOM 754 C C . TRP A 1 93 ? -17.139 -0.549 -19.011 1.00 89.88 93 TRP A C 1
ATOM 756 O O . TRP A 1 93 ? -16.937 0.169 -18.033 1.00 89.88 93 TRP A O 1
ATOM 766 N N . ILE A 1 94 ? -17.994 -1.583 -18.982 1.00 94.00 94 ILE A N 1
ATOM 767 C CA . ILE A 1 94 ? -18.766 -1.981 -17.792 1.00 94.00 94 ILE A CA 1
ATOM 768 C C . ILE A 1 94 ? -17.817 -2.488 -16.716 1.00 94.00 94 ILE A C 1
ATOM 770 O O . ILE A 1 94 ? -17.892 -2.061 -15.563 1.00 94.00 94 ILE A O 1
ATOM 774 N N . LYS A 1 95 ? -16.886 -3.372 -17.094 1.00 92.62 95 LYS A N 1
ATOM 775 C CA . LYS A 1 95 ? -15.921 -3.946 -16.156 1.00 92.62 95 LYS A CA 1
ATOM 776 C C . LYS A 1 95 ? -15.075 -2.866 -15.481 1.00 92.62 95 LYS A C 1
ATOM 778 O O . LYS A 1 95 ? -14.892 -2.906 -14.268 1.00 92.62 95 LYS A O 1
ATOM 783 N N . ALA A 1 96 ? -14.632 -1.864 -16.235 1.00 90.62 96 ALA A N 1
ATOM 784 C CA . ALA A 1 96 ? -13.878 -0.736 -15.706 1.00 90.62 96 ALA A CA 1
ATOM 785 C C . ALA A 1 96 ? -14.699 0.101 -14.702 1.00 90.62 96 ALA A C 1
ATOM 787 O O . ALA A 1 96 ? -14.158 0.528 -13.678 1.00 90.62 96 ALA A O 1
ATOM 788 N N . GLN A 1 97 ? -16.003 0.310 -14.946 1.00 91.44 97 GLN A N 1
ATOM 789 C CA . GLN A 1 97 ? -16.888 0.956 -13.965 1.00 91.44 97 GLN A CA 1
ATOM 790 C C . GLN A 1 97 ? -17.052 0.095 -12.711 1.00 91.44 97 GLN A C 1
ATOM 792 O O . GLN A 1 97 ? -16.928 0.608 -11.602 1.00 91.44 97 GLN A O 1
ATOM 797 N N . GLN A 1 98 ? -17.259 -1.215 -12.872 1.00 93.19 98 GLN A N 1
ATOM 798 C CA . GLN A 1 98 ? -17.366 -2.150 -11.753 1.00 93.19 98 GLN A CA 1
ATOM 799 C C . GLN A 1 98 ? -16.102 -2.135 -10.883 1.00 93.19 98 GLN A C 1
ATOM 801 O O . GLN A 1 98 ? -16.215 -2.042 -9.661 1.00 93.19 98 GLN A O 1
ATOM 806 N N . GLU A 1 99 ? -14.903 -2.158 -11.472 1.00 88.62 99 GLU A N 1
ATOM 807 C CA . GLU A 1 99 ? -13.651 -2.045 -10.709 1.00 88.62 99 GLU A CA 1
ATOM 808 C C . GLU A 1 99 ? -13.535 -0.706 -9.975 1.00 88.62 99 GLU A C 1
ATOM 810 O O . GLU A 1 99 ? -13.172 -0.681 -8.798 1.00 88.62 99 GLU A O 1
ATOM 815 N N . THR A 1 100 ? -13.886 0.398 -10.640 1.00 87.62 100 THR A N 1
ATOM 816 C CA . THR A 1 100 ? -13.841 1.744 -10.044 1.00 87.62 100 THR A CA 1
ATOM 817 C C . THR A 1 100 ? -14.791 1.853 -8.850 1.00 87.62 100 THR A C 1
ATOM 819 O O . THR A 1 100 ? -14.397 2.314 -7.779 1.00 87.62 100 THR A O 1
ATOM 822 N N . LEU A 1 101 ? -16.028 1.372 -8.998 1.00 90.19 101 LEU A N 1
ATOM 823 C CA . LEU A 1 101 ? -17.023 1.362 -7.926 1.00 90.19 101 LEU A CA 1
ATOM 824 C C . LEU A 1 101 ? -16.631 0.421 -6.785 1.00 90.19 101 LEU A C 1
ATOM 826 O O . LEU A 1 101 ? -16.875 0.740 -5.626 1.00 90.19 101 LEU A O 1
ATOM 830 N N . THR A 1 102 ? -15.976 -0.703 -7.082 1.00 88.88 102 THR A N 1
ATOM 831 C CA . THR A 1 102 ? -15.507 -1.627 -6.038 1.00 88.88 102 THR A CA 1
ATOM 832 C C . THR A 1 102 ? -14.379 -1.001 -5.215 1.00 88.88 102 THR A C 1
ATOM 834 O O . THR A 1 102 ? -14.395 -1.100 -3.991 1.00 88.88 102 THR A O 1
ATOM 837 N N . GLN A 1 103 ? -13.438 -0.294 -5.851 1.00 86.75 103 GLN A N 1
ATOM 838 C CA . GLN A 1 103 ? -12.405 0.472 -5.137 1.00 86.75 103 GLN A CA 1
ATOM 839 C C . GLN A 1 103 ? -13.020 1.598 -4.299 1.00 86.75 103 GLN A C 1
ATOM 841 O O . GLN A 1 103 ? -12.630 1.803 -3.151 1.00 86.75 103 GLN A O 1
ATOM 846 N N . CYS A 1 104 ? -14.023 2.293 -4.843 1.00 86.44 104 CYS A N 1
ATOM 847 C CA . CYS A 1 104 ? -14.784 3.294 -4.102 1.00 86.44 104 CYS A CA 1
ATOM 848 C C . CYS A 1 104 ? -15.443 2.691 -2.854 1.00 86.44 104 CYS A C 1
ATOM 850 O O . CYS A 1 104 ? -15.289 3.224 -1.758 1.00 86.44 104 CYS A O 1
ATOM 852 N N . LEU A 1 105 ? -16.147 1.568 -3.005 1.00 87.94 105 LEU A N 1
ATOM 853 C CA . LEU A 1 105 ? -16.820 0.894 -1.900 1.00 87.94 105 LEU A CA 1
ATOM 854 C C . LEU A 1 105 ? -15.822 0.430 -0.835 1.00 87.94 105 LEU A C 1
ATOM 856 O O . LEU A 1 105 ? -16.053 0.636 0.353 1.00 87.94 105 LEU A O 1
ATOM 860 N N . ALA A 1 106 ? -14.690 -0.140 -1.251 1.00 87.38 106 ALA A N 1
ATOM 861 C CA . ALA A 1 106 ? -13.644 -0.558 -0.329 1.00 87.38 106 ALA A CA 1
ATOM 862 C C . ALA A 1 106 ? -13.065 0.619 0.469 1.00 87.38 106 ALA A C 1
ATOM 864 O O . ALA A 1 106 ? -12.870 0.494 1.678 1.00 87.38 106 ALA A O 1
ATOM 865 N N . ASN A 1 107 ? -12.868 1.778 -0.167 1.00 86.06 107 ASN A N 1
ATOM 866 C CA . ASN A 1 107 ? -12.435 2.989 0.528 1.00 86.06 107 ASN A CA 1
ATOM 867 C C . ASN A 1 107 ? -13.485 3.469 1.541 1.00 86.06 107 ASN A C 1
ATOM 869 O O . ASN A 1 107 ? -13.145 3.779 2.679 1.00 86.06 107 ASN A O 1
ATOM 873 N N . CYS A 1 108 ? -14.760 3.511 1.144 1.00 84.75 108 CYS A N 1
ATOM 874 C CA . CYS A 1 108 ? -15.846 4.018 1.985 1.00 84.75 108 CYS A CA 1
ATOM 875 C C . CYS A 1 108 ? -16.223 3.089 3.145 1.00 84.75 108 CYS A C 1
ATOM 877 O O . CYS A 1 108 ? -16.758 3.569 4.140 1.00 84.75 108 CYS A O 1
ATOM 879 N N . VAL A 1 109 ? -15.994 1.781 3.013 1.00 84.94 109 VAL A N 1
ATOM 880 C CA . VAL A 1 109 ? -16.460 0.783 3.989 1.00 84.94 109 VAL A CA 1
ATOM 881 C C . VAL A 1 109 ? -15.304 0.155 4.751 1.00 84.94 109 VAL A C 1
ATOM 883 O O . VAL A 1 109 ? -15.299 0.187 5.977 1.00 84.94 109 VAL A O 1
ATOM 886 N N . ILE A 1 110 ? -14.331 -0.423 4.046 1.00 87.81 110 ILE A N 1
ATOM 887 C CA . ILE A 1 110 ? -13.236 -1.165 4.677 1.00 87.81 110 ILE A CA 1
ATOM 888 C C . ILE A 1 110 ? -12.226 -0.165 5.234 1.00 87.81 110 ILE A C 1
ATOM 890 O O . ILE A 1 110 ? -12.044 -0.076 6.443 1.00 87.81 110 ILE A O 1
ATOM 894 N N . LEU A 1 111 ? -11.624 0.654 4.370 1.00 87.06 111 LEU A N 1
ATOM 895 C CA . LEU A 1 111 ? -10.538 1.551 4.776 1.00 87.06 111 LEU A CA 1
ATOM 896 C C . LEU A 1 111 ? -10.999 2.688 5.698 1.00 87.06 111 LEU A C 1
ATOM 898 O O . LEU A 1 111 ? -10.229 3.148 6.533 1.00 87.06 111 LEU A O 1
ATOM 902 N N . ALA A 1 112 ? -12.256 3.124 5.606 1.00 88.06 112 ALA A N 1
ATOM 903 C CA . ALA A 1 112 ? -12.796 4.135 6.513 1.00 88.06 112 ALA A CA 1
ATOM 904 C C . ALA A 1 112 ? -13.100 3.598 7.929 1.00 88.06 112 ALA A C 1
ATOM 906 O O . ALA A 1 112 ? -13.281 4.385 8.859 1.00 88.06 112 ALA A O 1
ATOM 907 N N . CYS A 1 113 ? -13.165 2.275 8.121 1.00 87.12 113 CYS A N 1
ATOM 908 C CA . CYS A 1 113 ? -13.651 1.682 9.366 1.00 87.12 113 CYS A CA 1
ATOM 909 C C . CYS A 1 113 ? -12.828 2.029 10.618 1.00 87.12 113 CYS A C 1
ATOM 911 O O . CYS A 1 113 ? -13.455 2.402 11.610 1.00 87.12 113 CYS A O 1
ATOM 913 N N . PRO A 1 114 ? -11.477 2.007 10.613 1.00 88.19 114 PRO A N 1
ATOM 914 C CA . PRO A 1 114 ? -10.698 2.381 11.795 1.00 88.19 114 PRO A CA 1
ATOM 915 C C . PRO A 1 114 ? -11.048 3.780 12.319 1.00 88.19 114 PRO A C 1
ATOM 917 O O . PRO A 1 114 ? -11.101 4.008 13.525 1.00 88.19 114 PRO A O 1
ATOM 920 N N . PHE A 1 115 ? -11.381 4.699 11.412 1.00 87.38 115 PHE A N 1
ATOM 921 C CA . PHE A 1 115 ? -11.776 6.063 11.750 1.00 87.38 115 PHE A CA 1
ATOM 922 C C . PHE A 1 115 ? -13.210 6.141 12.251 1.00 87.38 115 PHE A C 1
ATOM 924 O O . PHE A 1 115 ? -13.471 6.864 13.202 1.00 87.38 115 PHE A O 1
ATOM 931 N N . TYR A 1 116 ? -14.141 5.374 11.676 1.00 86.25 116 TYR A N 1
ATOM 932 C CA . TYR A 1 116 ? -15.494 5.284 12.230 1.00 86.25 116 TYR A CA 1
ATOM 933 C C . TYR A 1 116 ? -15.492 4.714 13.651 1.00 86.25 116 TYR A C 1
ATOM 935 O O . TYR A 1 116 ? -16.211 5.224 14.506 1.00 86.25 116 TYR A O 1
ATOM 943 N N . ILE A 1 117 ? -14.658 3.701 13.909 1.00 87.56 117 ILE A N 1
ATOM 944 C CA . ILE A 1 117 ? -14.468 3.128 15.244 1.00 87.56 117 ILE A CA 1
ATOM 945 C C . ILE A 1 117 ? -13.932 4.197 16.198 1.00 87.56 117 ILE A C 1
ATOM 947 O O . ILE A 1 117 ? -14.541 4.441 17.237 1.00 87.56 117 ILE A O 1
ATOM 951 N N . LEU A 1 118 ? -12.850 4.880 15.823 1.00 85.94 118 LEU A N 1
ATOM 952 C CA . LEU A 1 118 ? -12.246 5.919 16.654 1.00 85.94 118 LEU A CA 1
ATOM 953 C C . LEU A 1 118 ? -13.203 7.092 16.924 1.00 85.94 118 LEU A C 1
ATOM 955 O O . LEU A 1 118 ? -13.362 7.510 18.064 1.00 85.94 118 LEU A O 1
ATOM 959 N N . CYS A 1 119 ? -13.875 7.611 15.895 1.00 84.44 119 CYS A N 1
ATOM 960 C CA . CYS A 1 119 ? -14.809 8.734 16.023 1.00 84.44 119 CYS A CA 1
ATOM 961 C C . CYS A 1 119 ? -16.072 8.383 16.822 1.00 84.44 119 CYS A C 1
ATOM 963 O O . CYS A 1 119 ? -16.813 9.279 17.221 1.00 84.44 119 CYS A O 1
ATOM 965 N N . SER A 1 120 ? -16.343 7.093 17.036 1.00 83.31 120 SER A N 1
ATOM 966 C CA . SER A 1 120 ? -17.430 6.638 17.908 1.00 83.31 120 SER A CA 1
ATOM 967 C C . SER A 1 120 ? -17.036 6.573 19.387 1.00 83.31 120 SER A C 1
ATOM 969 O O . SER A 1 120 ? -17.896 6.354 20.238 1.00 83.31 120 SER A O 1
ATOM 971 N N . ASP A 1 121 ? -15.753 6.767 19.702 1.00 83.31 121 ASP A N 1
ATOM 972 C CA . ASP A 1 121 ? -15.227 6.701 21.059 1.00 83.31 121 ASP A CA 1
ATOM 973 C C . ASP A 1 121 ? -15.259 8.079 21.735 1.00 83.31 121 ASP A C 1
ATOM 975 O O . ASP A 1 121 ? -14.622 9.005 21.233 1.00 83.31 121 ASP A O 1
ATOM 979 N N . PRO A 1 122 ? -15.962 8.241 22.870 1.00 82.00 122 PRO A N 1
ATOM 980 C CA . PRO A 1 122 ? -16.085 9.528 23.551 1.00 82.00 122 PRO A CA 1
ATOM 981 C C . PRO A 1 122 ? -14.846 9.906 24.385 1.00 82.00 122 PRO A C 1
ATOM 983 O O . PRO A 1 122 ? -14.898 10.866 25.150 1.00 82.00 122 PRO A O 1
ATOM 986 N N . THR A 1 123 ? -13.758 9.128 24.338 1.00 83.50 123 THR A N 1
ATOM 987 C CA . THR A 1 123 ? -12.569 9.378 25.163 1.00 83.50 123 THR A CA 1
ATOM 988 C C . THR A 1 123 ? -11.801 10.615 24.671 1.00 83.50 123 THR A C 1
ATOM 990 O O . THR A 1 123 ? -11.316 10.616 23.538 1.00 83.50 123 THR A O 1
ATOM 993 N N . PRO A 1 124 ? -11.584 11.645 25.518 1.00 81.19 124 PRO A N 1
ATOM 994 C CA . PRO A 1 124 ? -11.072 12.927 25.038 1.00 81.19 124 PRO A CA 1
ATOM 995 C C . PRO A 1 124 ? -9.545 13.009 24.877 1.00 81.19 124 PRO A C 1
ATOM 997 O O . PRO A 1 124 ? -9.023 13.974 24.316 1.00 81.19 124 PRO A O 1
ATOM 1000 N N . HIS A 1 125 ? -8.806 12.027 25.395 1.00 86.06 125 HIS A N 1
ATOM 1001 C CA . HIS A 1 125 ? -7.343 12.010 25.431 1.00 86.06 125 HIS A CA 1
ATOM 1002 C C . HIS A 1 125 ? -6.772 10.842 24.627 1.00 86.06 125 HIS A C 1
ATOM 1004 O O . HIS A 1 125 ? -7.391 9.784 24.527 1.00 86.06 125 HIS A O 1
ATOM 1010 N N . LEU A 1 126 ? -5.564 11.033 24.089 1.00 87.62 126 LEU A N 1
ATOM 1011 C CA . LEU A 1 126 ? -4.857 9.994 23.344 1.00 87.62 126 LEU A CA 1
ATOM 1012 C C . LEU A 1 126 ? -4.487 8.820 24.256 1.00 87.62 126 LEU A C 1
ATOM 1014 O O . LEU A 1 126 ? -3.861 8.999 25.304 1.00 87.62 126 LEU A O 1
ATOM 1018 N N . ARG A 1 127 ? -4.835 7.606 23.831 1.00 92.56 127 ARG A N 1
ATOM 1019 C CA . ARG A 1 127 ? -4.476 6.356 24.516 1.00 92.56 127 ARG A CA 1
ATOM 1020 C C . ARG A 1 127 ? -3.209 5.746 23.928 1.00 92.56 127 ARG A C 1
ATOM 1022 O O . ARG A 1 127 ? -2.814 6.042 22.805 1.00 92.56 127 ARG A O 1
ATOM 1029 N N . LEU A 1 128 ? -2.581 4.836 24.673 1.00 93.44 128 LEU A N 1
ATOM 1030 C CA . LEU A 1 128 ? -1.287 4.249 24.306 1.00 93.44 128 LEU A CA 1
ATOM 1031 C C . LEU A 1 128 ? -1.250 3.694 22.870 1.00 93.44 128 LEU A C 1
ATOM 1033 O O . LEU A 1 128 ? -0.339 4.022 22.118 1.00 93.44 128 LEU A O 1
ATOM 1037 N N . PHE A 1 129 ? -2.239 2.892 22.463 1.00 94.88 129 PHE A N 1
ATOM 1038 C CA . PHE A 1 129 ? -2.259 2.337 21.102 1.00 94.88 129 PHE A CA 1
ATOM 1039 C C . PHE A 1 129 ? -2.578 3.378 20.021 1.00 94.88 129 PHE A C 1
ATOM 1041 O O . PHE A 1 129 ? -2.129 3.209 18.893 1.00 94.88 129 PHE A O 1
ATOM 1048 N N . GLU A 1 130 ? -3.278 4.470 20.347 1.00 94.62 130 GLU A N 1
ATOM 1049 C CA . GLU A 1 130 ? -3.450 5.601 19.424 1.00 94.62 130 GLU A CA 1
ATOM 1050 C C . GLU A 1 130 ? -2.109 6.301 19.188 1.00 94.62 130 GLU A C 1
ATOM 1052 O O . GLU A 1 130 ? -1.738 6.548 18.044 1.00 94.62 130 GLU A O 1
ATOM 1057 N N . VAL A 1 131 ? -1.326 6.525 20.248 1.00 95.56 131 VAL A N 1
ATOM 1058 C CA . VAL A 1 131 ? 0.030 7.088 20.143 1.00 95.56 131 VAL A CA 1
ATOM 1059 C C . VAL A 1 131 ? 0.954 6.160 19.351 1.00 95.56 131 VAL A C 1
ATOM 1061 O O . VAL A 1 131 ? 1.648 6.618 18.445 1.00 95.56 131 VAL A O 1
ATOM 1064 N N . ILE A 1 132 ? 0.944 4.855 19.644 1.00 97.62 132 ILE A N 1
ATOM 1065 C CA . ILE A 1 132 ? 1.738 3.861 18.903 1.00 97.62 132 ILE A CA 1
ATOM 1066 C C . ILE A 1 132 ? 1.314 3.825 17.432 1.00 97.62 132 ILE A C 1
ATOM 1068 O O . ILE A 1 132 ? 2.173 3.838 16.554 1.00 97.62 132 ILE A O 1
ATOM 1072 N N . GLY A 1 133 ? 0.009 3.810 17.151 1.00 97.00 133 GLY A N 1
ATOM 1073 C CA . GLY A 1 133 ? -0.525 3.796 15.791 1.00 97.00 133 GLY A CA 1
ATOM 1074 C C . GLY A 1 133 ? -0.133 5.038 14.994 1.00 97.00 133 GLY A C 1
ATOM 1075 O O . GLY A 1 133 ? 0.329 4.913 13.862 1.00 97.00 133 GLY A O 1
ATOM 1076 N N . LEU A 1 134 ? -0.221 6.225 15.602 1.00 96.31 134 LEU A N 1
ATOM 1077 C CA . LEU A 1 134 ? 0.207 7.490 14.997 1.00 96.31 134 LEU A CA 1
ATOM 1078 C C . LEU A 1 134 ? 1.720 7.544 14.756 1.00 96.31 134 LEU A C 1
ATOM 1080 O O . LEU A 1 134 ? 2.154 7.955 13.681 1.00 96.31 134 LEU A O 1
ATOM 1084 N N . ALA A 1 135 ? 2.530 7.098 15.719 1.00 97.88 135 ALA A N 1
ATOM 1085 C CA . ALA A 1 135 ? 3.979 7.019 15.552 1.00 97.88 135 ALA A CA 1
ATOM 1086 C C . ALA A 1 135 ? 4.355 6.042 14.428 1.00 97.88 135 ALA A C 1
ATOM 1088 O O . ALA A 1 135 ? 5.192 6.353 13.579 1.00 97.88 135 ALA A O 1
ATOM 1089 N N . PHE A 1 136 ? 3.697 4.881 14.378 1.00 98.00 136 PHE A N 1
ATOM 1090 C CA . PHE A 1 136 ? 3.909 3.887 13.333 1.00 98.00 136 PHE A CA 1
ATOM 1091 C C . PHE A 1 136 ? 3.476 4.405 11.957 1.00 98.00 136 PHE A C 1
ATOM 1093 O O . PHE A 1 136 ? 4.211 4.227 10.985 1.00 98.00 136 PHE A O 1
ATOM 1100 N N . TRP A 1 137 ? 2.342 5.110 11.876 1.00 97.56 137 TRP A N 1
A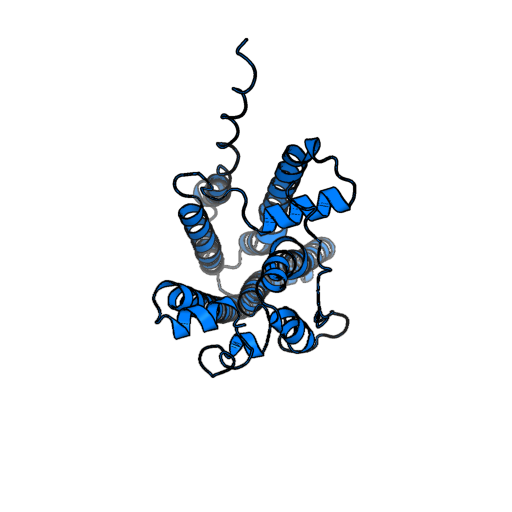TOM 1101 C CA . TRP A 1 137 ? 1.899 5.803 10.665 1.00 97.56 137 TRP A CA 1
ATOM 1102 C C . TRP A 1 137 ? 2.927 6.839 10.196 1.00 97.56 137 TRP A C 1
ATOM 1104 O O . TRP A 1 137 ? 3.285 6.844 9.019 1.00 97.56 137 TRP A O 1
ATOM 1114 N N . ALA A 1 138 ? 3.451 7.674 11.096 1.00 98.00 138 ALA A N 1
ATOM 1115 C CA . ALA A 1 138 ? 4.419 8.712 10.747 1.00 98.00 138 ALA A CA 1
ATOM 1116 C C . ALA A 1 138 ? 5.738 8.119 10.220 1.00 98.00 138 ALA A C 1
ATOM 1118 O O . ALA A 1 138 ? 6.251 8.557 9.189 1.00 98.00 138 ALA A O 1
ATOM 1119 N N . LEU A 1 139 ? 6.265 7.086 10.886 1.00 98.44 139 LEU A N 1
ATOM 1120 C CA . LEU A 1 139 ? 7.482 6.389 10.453 1.00 98.44 139 LEU A CA 1
ATOM 1121 C C . LEU A 1 139 ? 7.278 5.666 9.115 1.00 98.44 139 LEU A C 1
ATOM 1123 O O . LEU A 1 139 ? 8.147 5.718 8.245 1.00 98.44 139 LEU A O 1
ATOM 1127 N N . SER A 1 140 ? 6.119 5.033 8.929 1.00 98.12 140 SER A N 1
ATOM 1128 C CA . SER A 1 140 ? 5.766 4.348 7.681 1.00 98.12 140 SER A CA 1
ATOM 1129 C C . SER A 1 140 ? 5.585 5.332 6.524 1.00 98.12 140 SER A C 1
ATOM 1131 O O . SER A 1 140 ? 6.110 5.102 5.436 1.00 98.12 140 SER A O 1
ATOM 1133 N N . SER A 1 141 ? 4.948 6.477 6.786 1.00 96.25 141 SER A N 1
ATOM 1134 C CA . SER A 1 141 ? 4.809 7.579 5.829 1.00 96.25 141 SER A CA 1
ATOM 1135 C C . SER A 1 141 ? 6.177 8.129 5.433 1.00 96.25 141 SER A C 1
ATOM 1137 O O . SER A 1 141 ? 6.438 8.370 4.256 1.00 96.25 141 SER A O 1
ATOM 1139 N N . LEU A 1 142 ? 7.091 8.310 6.391 1.00 97.69 142 LEU A N 1
ATOM 1140 C CA . LEU A 1 142 ? 8.458 8.738 6.094 1.00 97.69 142 LEU A CA 1
ATOM 1141 C C . LEU A 1 142 ? 9.175 7.714 5.201 1.00 97.69 142 LEU A C 1
ATOM 1143 O O . LEU A 1 142 ? 9.780 8.094 4.199 1.00 97.69 142 LEU A O 1
ATOM 1147 N N . TYR A 1 143 ? 9.067 6.423 5.524 1.00 97.94 143 TYR A N 1
ATOM 1148 C CA . TYR A 1 143 ? 9.648 5.338 4.732 1.00 97.94 143 TYR A CA 1
ATOM 1149 C C . TYR A 1 143 ? 9.112 5.315 3.291 1.00 97.94 143 TYR A C 1
ATOM 1151 O O . TYR A 1 143 ? 9.897 5.246 2.342 1.00 97.94 143 TYR A O 1
ATOM 1159 N N . GLU A 1 144 ? 7.792 5.437 3.119 1.00 97.00 144 GLU A N 1
ATOM 1160 C CA . GLU A 1 144 ? 7.133 5.547 1.813 1.00 97.00 144 GLU A CA 1
ATOM 1161 C C . GLU A 1 144 ? 7.685 6.730 1.008 1.00 97.00 144 GLU A C 1
ATOM 1163 O O . GLU A 1 144 ? 8.132 6.556 -0.127 1.00 97.00 144 GLU A O 1
ATOM 1168 N N . ASN A 1 145 ? 7.712 7.926 1.606 1.00 95.44 145 ASN A N 1
ATOM 1169 C CA . ASN A 1 145 ? 8.146 9.145 0.923 1.00 95.44 145 ASN A CA 1
ATOM 1170 C C . ASN A 1 145 ? 9.634 9.104 0.544 1.00 95.44 145 ASN A C 1
ATOM 1172 O O . ASN A 1 145 ? 10.000 9.589 -0.530 1.00 95.44 145 ASN A O 1
ATOM 1176 N N . ILE A 1 146 ? 10.497 8.496 1.366 1.00 97.69 146 ILE A N 1
ATOM 1177 C CA . ILE A 1 146 ? 11.902 8.259 1.001 1.00 97.69 146 ILE A CA 1
ATOM 1178 C C . ILE A 1 146 ? 11.976 7.341 -0.226 1.00 97.69 146 ILE A C 1
ATOM 1180 O O . ILE A 1 146 ? 12.659 7.671 -1.198 1.00 97.69 146 ILE A O 1
ATOM 1184 N N . ALA A 1 147 ? 11.252 6.220 -0.220 1.00 97.12 147 ALA A N 1
ATOM 1185 C CA . ALA A 1 147 ? 11.238 5.271 -1.332 1.00 97.12 147 ALA A CA 1
ATOM 1186 C C . ALA A 1 147 ? 10.705 5.888 -2.639 1.00 97.12 147 ALA A C 1
ATOM 1188 O O . ALA A 1 147 ? 11.293 5.690 -3.707 1.00 97.12 147 ALA A O 1
ATOM 1189 N N . ASP A 1 148 ? 9.628 6.670 -2.574 1.00 94.94 148 ASP A N 1
ATOM 1190 C CA . ASP A 1 148 ? 9.091 7.376 -3.739 1.00 94.94 148 ASP A CA 1
ATOM 1191 C C . ASP A 1 148 ? 10.050 8.463 -4.238 1.00 94.94 148 ASP A C 1
ATOM 1193 O O . ASP A 1 148 ? 10.262 8.582 -5.446 1.00 94.94 148 ASP A O 1
ATOM 1197 N N . THR A 1 149 ? 10.711 9.197 -3.338 1.00 94.94 149 THR A N 1
ATOM 1198 C CA . THR A 1 149 ? 11.725 10.199 -3.709 1.00 94.94 149 THR A CA 1
ATOM 1199 C C . THR A 1 149 ? 12.908 9.552 -4.428 1.00 94.94 149 THR A C 1
ATOM 1201 O O . THR A 1 149 ? 13.341 10.047 -5.469 1.00 94.94 149 THR A O 1
ATOM 1204 N N . GLN A 1 150 ? 13.386 8.401 -3.945 1.00 95.62 150 GLN A N 1
ATOM 1205 C CA . GLN A 1 150 ? 14.416 7.600 -4.617 1.00 95.62 150 GLN A CA 1
ATOM 1206 C C . GLN A 1 150 ? 13.997 7.222 -6.046 1.00 95.62 150 GLN A C 1
ATOM 1208 O O . GLN A 1 150 ? 14.765 7.386 -6.996 1.00 95.62 150 GLN A O 1
ATOM 1213 N N . LYS A 1 151 ? 12.751 6.771 -6.224 1.00 93.56 151 LYS A N 1
ATOM 1214 C CA . LYS A 1 151 ? 12.206 6.428 -7.542 1.00 93.56 151 LYS A CA 1
ATOM 1215 C C . LYS A 1 151 ? 12.076 7.642 -8.459 1.00 93.56 151 LYS A C 1
ATOM 1217 O O . LYS A 1 151 ? 12.396 7.547 -9.644 1.00 93.56 151 LYS A O 1
ATOM 1222 N N . LEU A 1 152 ? 11.614 8.776 -7.940 1.00 91.81 152 LEU A N 1
ATOM 1223 C CA . LEU A 1 152 ? 11.501 10.018 -8.704 1.00 91.81 152 LEU A CA 1
ATOM 1224 C C . LEU A 1 152 ? 12.873 10.540 -9.134 1.00 91.81 152 LEU A C 1
ATOM 1226 O O . LEU A 1 152 ? 13.026 10.917 -10.293 1.00 91.81 152 LEU A O 1
ATOM 1230 N N . ALA A 1 153 ? 13.875 10.489 -8.254 1.00 90.81 153 ALA A N 1
ATOM 1231 C CA . ALA A 1 153 ? 15.250 10.854 -8.580 1.00 90.81 153 ALA A CA 1
ATOM 1232 C C . ALA A 1 153 ? 15.811 9.980 -9.716 1.00 90.81 153 ALA A C 1
ATOM 1234 O O . ALA A 1 153 ? 16.345 10.502 -10.696 1.00 90.81 153 ALA A O 1
ATOM 1235 N N . PHE A 1 154 ? 15.593 8.663 -9.654 1.00 91.12 154 PHE A N 1
ATOM 1236 C CA . PHE A 1 154 ? 15.974 7.732 -10.720 1.00 91.12 154 PHE A CA 1
ATOM 1237 C C . PHE A 1 154 ? 15.299 8.071 -12.063 1.00 91.12 154 PHE A C 1
ATOM 1239 O O . PHE A 1 154 ? 15.947 8.131 -13.110 1.00 91.12 154 PHE A O 1
ATOM 1246 N N . LEU A 1 155 ? 13.992 8.354 -12.049 1.00 89.06 155 LEU A N 1
ATOM 1247 C CA . LEU A 1 155 ? 13.249 8.738 -13.254 1.00 89.06 155 LEU A CA 1
ATOM 1248 C C . LEU A 1 155 ? 13.648 10.117 -13.793 1.00 89.06 155 LEU A C 1
ATOM 1250 O O . LEU A 1 155 ? 13.599 10.329 -15.005 1.00 89.06 155 LEU A O 1
ATOM 1254 N N . ALA A 1 156 ? 14.031 11.053 -12.926 1.00 88.81 156 ALA A N 1
ATOM 1255 C CA . ALA A 1 156 ? 14.535 12.357 -13.332 1.00 88.81 156 ALA A CA 1
ATOM 1256 C C . ALA A 1 156 ? 15.869 12.206 -14.071 1.00 88.81 156 ALA A C 1
ATOM 1258 O O . ALA A 1 156 ? 16.001 12.718 -15.182 1.00 88.81 156 ALA A O 1
ATOM 1259 N N . LEU A 1 157 ? 16.805 11.412 -13.538 1.00 86.50 157 LEU A N 1
ATOM 1260 C CA . LEU A 1 157 ? 18.074 11.109 -14.211 1.00 86.50 157 LEU A CA 1
ATOM 1261 C C . LEU A 1 157 ? 17.863 10.480 -15.596 1.00 86.50 157 LEU A C 1
ATOM 1263 O O . LEU A 1 157 ? 18.559 10.835 -16.545 1.00 86.50 157 LEU A O 1
ATOM 1267 N N . ALA A 1 158 ? 16.840 9.635 -15.757 1.00 84.62 158 ALA A N 1
ATOM 1268 C CA . ALA A 1 158 ? 16.471 9.071 -17.058 1.00 84.62 158 ALA A CA 1
ATOM 1269 C C . ALA A 1 158 ? 16.007 10.122 -18.093 1.00 84.62 158 ALA A C 1
ATOM 1271 O O . ALA A 1 158 ? 15.990 9.838 -19.290 1.00 84.62 158 ALA A O 1
ATOM 1272 N N . LYS A 1 159 ? 15.615 11.325 -17.655 1.00 85.25 159 LYS A N 1
ATOM 1273 C CA . LYS A 1 159 ? 15.139 12.420 -18.517 1.00 85.25 159 LYS A CA 1
ATOM 1274 C C . LYS A 1 159 ? 16.199 13.492 -18.756 1.00 85.25 159 LYS A C 1
ATOM 1276 O O . LYS A 1 159 ? 16.375 13.917 -19.897 1.00 85.25 159 LYS A O 1
ATOM 1281 N N . ILE A 1 160 ? 16.896 13.919 -17.705 1.00 88.19 160 ILE A N 1
ATOM 1282 C CA . ILE A 1 160 ? 17.798 15.084 -17.743 1.00 88.19 160 ILE A CA 1
ATOM 1283 C C . ILE A 1 160 ? 19.286 14.728 -17.631 1.00 88.19 160 ILE A C 1
ATOM 1285 O O . ILE A 1 160 ? 20.119 15.616 -17.763 1.00 88.19 160 ILE A O 1
ATOM 1289 N N . GLY A 1 161 ? 19.631 13.455 -17.407 1.00 85.25 161 GLY A N 1
ATOM 1290 C CA . GLY A 1 161 ? 21.023 13.013 -17.290 1.00 85.25 161 GLY A CA 1
ATOM 1291 C C . GLY A 1 161 ? 21.803 13.032 -18.609 1.00 85.25 161 GLY A C 1
ATOM 1292 O O . GLY A 1 161 ? 21.255 13.293 -19.688 1.00 85.25 161 GLY A O 1
ATOM 1293 N N . THR A 1 162 ? 23.093 12.704 -18.526 1.00 89.19 162 THR A N 1
ATOM 1294 C CA . THR A 1 162 ? 23.964 12.494 -19.693 1.00 89.19 162 THR A CA 1
ATOM 1295 C C . THR A 1 162 ? 23.451 11.344 -20.570 1.00 89.19 162 THR A C 1
ATOM 1297 O O . THR A 1 162 ? 22.648 10.516 -20.134 1.00 89.19 162 THR A O 1
ATOM 1300 N N . SER A 1 163 ? 23.907 11.253 -21.822 1.00 87.31 163 SER A N 1
ATOM 1301 C CA . SER A 1 163 ? 23.519 10.161 -22.735 1.00 87.31 163 SER A CA 1
ATOM 1302 C C . SER A 1 163 ? 23.825 8.769 -22.162 1.00 87.31 163 SER A C 1
ATOM 1304 O O . SER A 1 163 ? 23.020 7.844 -22.297 1.00 87.31 163 SER A O 1
ATOM 1306 N N . GLU A 1 164 ? 24.953 8.635 -21.464 1.00 86.31 164 GLU A N 1
ATOM 1307 C CA . GLU A 1 164 ? 25.357 7.415 -20.759 1.00 86.31 164 GLU A CA 1
ATOM 1308 C C . GLU A 1 164 ? 24.390 7.087 -19.618 1.00 86.31 164 GLU A C 1
ATOM 1310 O O . GLU A 1 164 ? 23.849 5.982 -19.555 1.00 86.31 164 GLU A O 1
ATOM 1315 N N . GLN A 1 165 ? 24.086 8.074 -18.767 1.00 85.75 165 GLN A N 1
ATOM 1316 C CA . GLN A 1 165 ? 23.133 7.916 -17.669 1.00 85.75 165 GLN A CA 1
ATOM 1317 C C . GLN A 1 165 ? 21.749 7.527 -18.191 1.00 85.75 165 GLN A C 1
ATOM 1319 O O . GLN A 1 165 ? 21.153 6.573 -17.703 1.00 85.75 165 GLN A O 1
ATOM 1324 N N . LYS A 1 166 ? 21.242 8.199 -19.228 1.00 86.31 166 LYS A N 1
ATOM 1325 C CA . LYS A 1 166 ? 19.946 7.874 -19.845 1.00 86.31 166 LYS A CA 1
ATOM 1326 C C . LYS A 1 166 ? 19.885 6.428 -20.328 1.00 86.31 166 LYS A C 1
ATOM 1328 O O . LYS A 1 166 ? 18.883 5.749 -20.100 1.00 86.31 166 LYS A O 1
ATOM 1333 N N . THR A 1 167 ? 20.955 5.954 -20.963 1.00 84.44 167 THR A N 1
ATOM 1334 C CA . THR A 1 167 ? 21.055 4.575 -21.453 1.00 84.44 167 THR A CA 1
ATOM 1335 C C . THR A 1 167 ? 21.040 3.584 -20.291 1.00 84.44 167 THR A C 1
ATOM 1337 O O . THR A 1 167 ? 20.221 2.664 -20.296 1.00 84.44 167 THR A O 1
ATOM 1340 N N . ALA A 1 168 ? 21.839 3.832 -19.248 1.00 84.94 168 ALA A N 1
ATOM 1341 C CA . ALA A 1 168 ? 21.862 3.010 -18.038 1.00 84.94 168 ALA A CA 1
ATOM 1342 C C . ALA A 1 168 ? 20.492 2.960 -17.332 1.00 84.94 168 ALA A C 1
ATOM 1344 O O . ALA A 1 168 ? 20.040 1.897 -16.914 1.00 84.94 168 ALA A O 1
ATOM 1345 N N . MET A 1 169 ? 19.771 4.083 -17.249 1.00 86.50 169 MET A N 1
ATOM 1346 C CA . MET A 1 169 ? 18.458 4.156 -16.587 1.00 86.50 169 MET A CA 1
ATOM 1347 C C . MET A 1 169 ? 17.331 3.497 -17.392 1.00 86.50 169 MET A C 1
ATOM 1349 O O . MET A 1 169 ? 16.290 3.136 -16.828 1.00 86.50 169 MET A O 1
ATOM 1353 N N . LYS A 1 170 ? 17.497 3.338 -18.711 1.00 84.62 170 LYS A N 1
ATOM 1354 C CA . LYS A 1 170 ? 16.483 2.729 -19.585 1.00 84.62 170 LYS A CA 1
ATOM 1355 C C . LYS A 1 170 ? 16.311 1.237 -19.301 1.00 84.62 170 LYS A C 1
ATOM 1357 O O . LYS A 1 170 ? 15.184 0.749 -19.340 1.00 84.62 170 LYS A O 1
ATOM 1362 N N . THR A 1 171 ? 17.399 0.550 -18.958 1.00 85.94 171 THR A N 1
ATOM 1363 C CA . THR A 1 171 ? 17.417 -0.885 -18.631 1.00 85.94 171 THR A CA 1
ATOM 1364 C C . THR A 1 171 ? 17.626 -1.163 -17.142 1.00 85.94 171 THR A C 1
ATOM 1366 O O . THR A 1 171 ? 17.120 -2.167 -16.652 1.00 85.94 171 THR A O 1
ATOM 1369 N N . GLY A 1 172 ? 18.261 -0.249 -16.402 1.00 90.31 172 GLY A N 1
ATOM 1370 C CA . GLY A 1 172 ? 18.641 -0.429 -14.998 1.00 90.31 172 GLY A CA 1
ATOM 1371 C C . GLY A 1 172 ? 17.487 -0.657 -14.024 1.00 90.31 172 GLY A C 1
ATOM 1372 O O . GLY A 1 172 ? 16.382 -0.155 -14.209 1.00 90.31 172 GLY A O 1
ATOM 1373 N N . VAL A 1 173 ? 17.721 -1.403 -12.954 1.00 94.12 173 VAL A N 1
ATOM 1374 C CA . VAL A 1 173 ? 16.688 -1.731 -11.964 1.00 94.12 173 VAL A CA 1
ATOM 1375 C C . VAL A 1 173 ? 17.120 -1.191 -10.607 1.00 94.12 173 VAL A C 1
ATOM 1377 O O . VAL A 1 173 ? 18.217 -1.486 -10.150 1.00 94.12 173 VAL A O 1
ATOM 1380 N N . LEU A 1 174 ? 16.265 -0.396 -9.958 1.00 93.69 174 LEU A N 1
ATOM 1381 C CA . LEU A 1 174 ? 16.500 0.026 -8.574 1.00 93.69 174 LEU A CA 1
ATOM 1382 C C . LEU A 1 174 ? 16.613 -1.205 -7.674 1.00 93.69 174 LEU A C 1
ATOM 1384 O O . LEU A 1 174 ? 15.753 -2.079 -7.746 1.00 93.69 174 LEU A O 1
ATOM 1388 N N . GLY A 1 175 ? 17.651 -1.256 -6.841 1.00 93.12 175 GLY A N 1
ATOM 1389 C CA . GLY A 1 175 ? 17.942 -2.414 -5.995 1.00 93.12 175 GLY A CA 1
ATOM 1390 C C . GLY A 1 175 ? 18.843 -3.472 -6.642 1.00 93.12 175 GLY A C 1
ATOM 1391 O O . GLY A 1 175 ? 19.160 -4.457 -5.982 1.00 93.12 175 GLY A O 1
ATOM 1392 N N . MET A 1 176 ? 19.276 -3.268 -7.892 1.00 94.75 176 MET A N 1
ATOM 1393 C CA . MET A 1 176 ? 20.268 -4.095 -8.593 1.00 94.75 176 MET A CA 1
ATOM 1394 C C . MET A 1 176 ? 21.498 -3.256 -8.952 1.00 94.75 176 MET A C 1
ATOM 1396 O O . MET A 1 176 ? 21.325 -2.067 -9.226 1.00 94.75 176 MET A O 1
ATOM 1400 N N . PRO A 1 177 ? 22.710 -3.837 -9.024 1.00 92.50 177 PRO A N 1
ATOM 1401 C CA . PRO A 1 177 ? 23.898 -3.120 -9.481 1.00 92.50 177 PRO A CA 1
ATOM 1402 C C . PRO A 1 177 ? 23.682 -2.436 -10.843 1.00 92.50 177 PRO A C 1
ATOM 1404 O O . PRO A 1 177 ? 23.103 -3.051 -11.739 1.00 92.50 177 PRO A O 1
ATOM 1407 N N . PRO A 1 178 ? 24.128 -1.177 -11.034 1.00 91.62 178 PRO A N 1
ATOM 1408 C CA . PRO A 1 178 ? 24.851 -0.309 -10.089 1.00 91.62 178 PRO A CA 1
ATOM 1409 C C . PRO A 1 178 ? 23.944 0.542 -9.162 1.00 91.62 178 PRO A C 1
ATOM 1411 O O . PRO A 1 178 ? 24.415 1.461 -8.494 1.00 91.62 178 PRO A O 1
ATOM 1414 N N . PHE A 1 179 ? 22.633 0.294 -9.140 1.00 93.00 179 PHE A N 1
ATOM 1415 C CA . PHE A 1 179 ? 21.610 1.045 -8.396 1.00 93.00 179 PHE A CA 1
ATOM 1416 C C . PHE A 1 179 ? 21.191 0.378 -7.073 1.00 93.00 179 PHE A C 1
ATOM 1418 O O . PHE A 1 179 ? 20.040 0.489 -6.648 1.00 93.00 179 PHE A O 1
ATOM 1425 N N . ASP A 1 180 ? 22.117 -0.309 -6.413 1.00 93.69 180 ASP A N 1
ATOM 1426 C CA . ASP A 1 180 ? 21.953 -1.003 -5.129 1.00 93.69 180 ASP A CA 1
ATOM 1427 C C . ASP A 1 180 ? 22.706 -0.322 -3.964 1.00 93.69 180 ASP A C 1
ATOM 1429 O O . ASP A 1 180 ? 22.672 -0.785 -2.820 1.00 93.69 180 ASP A O 1
ATOM 1433 N N . GLY A 1 181 ? 23.362 0.812 -4.238 1.00 93.69 181 GLY A N 1
ATOM 1434 C CA . GLY A 1 181 ? 24.093 1.605 -3.248 1.00 93.69 181 GLY A CA 1
ATOM 1435 C C . GLY A 1 181 ? 23.209 2.303 -2.195 1.00 93.69 181 GLY A C 1
ATOM 1436 O O . GLY A 1 181 ? 21.978 2.228 -2.244 1.00 93.69 181 GLY A O 1
ATOM 1437 N N . PRO A 1 182 ? 23.819 3.049 -1.247 1.00 93.06 182 PRO A N 1
ATOM 1438 C CA . PRO A 1 182 ? 23.119 3.675 -0.117 1.00 93.06 182 PRO A CA 1
ATOM 1439 C C . PRO A 1 182 ? 21.931 4.555 -0.519 1.00 93.06 182 PRO A C 1
ATOM 1441 O O . PRO A 1 182 ? 20.903 4.551 0.155 1.00 93.06 182 PRO A O 1
ATOM 1444 N N . LEU A 1 183 ? 22.042 5.252 -1.655 1.00 91.81 183 LEU A N 1
ATOM 1445 C CA . LEU A 1 183 ? 20.982 6.112 -2.178 1.00 91.81 183 LEU A CA 1
ATOM 1446 C C . LEU A 1 183 ? 19.692 5.342 -2.492 1.00 91.81 183 LEU A C 1
ATOM 1448 O O . LEU A 1 183 ? 18.614 5.884 -2.286 1.00 91.81 183 LEU A O 1
ATOM 1452 N N . TYR A 1 184 ? 19.787 4.094 -2.956 1.00 94.69 184 TYR A N 1
ATOM 1453 C CA . TYR A 1 184 ? 18.650 3.267 -3.384 1.00 94.69 184 TYR A CA 1
ATOM 1454 C C . TYR A 1 184 ? 18.447 2.039 -2.489 1.00 94.69 184 TYR A C 1
ATOM 1456 O O . TYR A 1 184 ? 17.758 1.089 -2.862 1.00 94.69 184 TYR A O 1
ATOM 1464 N N . LYS A 1 185 ? 19.021 2.062 -1.281 1.00 95.50 185 LYS A N 1
ATOM 1465 C CA . LYS A 1 185 ? 19.127 0.894 -0.403 1.00 95.50 185 LYS A CA 1
ATOM 1466 C C . LYS A 1 185 ? 17.785 0.240 -0.080 1.00 95.50 185 LYS A C 1
ATOM 1468 O O . LYS A 1 185 ? 17.725 -0.981 0.019 1.00 95.50 185 LYS A O 1
ATOM 1473 N N . LEU A 1 186 ? 16.704 1.015 0.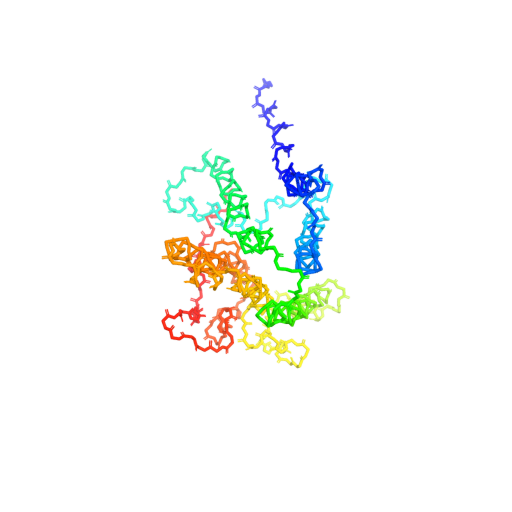029 1.00 97.44 186 LEU A N 1
ATOM 1474 C CA . LEU A 1 186 ? 15.370 0.480 0.329 1.00 97.44 186 LEU A CA 1
ATOM 1475 C C . LEU A 1 186 ? 14.891 -0.517 -0.735 1.00 97.44 186 LEU A C 1
ATOM 1477 O O . LEU A 1 186 ? 14.281 -1.532 -0.402 1.00 97.44 186 LEU A O 1
ATOM 1481 N N . TRP A 1 187 ? 15.245 -0.270 -1.996 1.00 97.44 187 TRP A N 1
ATOM 1482 C CA . TRP A 1 187 ? 14.925 -1.148 -3.120 1.00 97.44 187 TRP A CA 1
ATOM 1483 C C . TRP A 1 187 ? 15.758 -2.441 -3.097 1.00 97.44 187 TRP A C 1
ATOM 1485 O O . TRP A 1 187 ? 15.377 -3.440 -3.680 1.00 97.44 187 TRP A O 1
ATOM 1495 N N . THR A 1 188 ? 16.866 -2.506 -2.353 1.00 96.81 188 THR A N 1
ATOM 1496 C CA . THR A 1 188 ? 17.571 -3.790 -2.147 1.00 96.81 188 THR A CA 1
ATOM 1497 C C . THR A 1 188 ? 16.838 -4.713 -1.171 1.00 96.81 188 THR A C 1
ATOM 1499 O O . THR A 1 188 ? 17.035 -5.924 -1.205 1.00 96.81 188 THR A O 1
ATOM 1502 N N . PHE A 1 189 ? 15.982 -4.158 -0.306 1.00 96.38 189 PHE A N 1
ATOM 1503 C CA . PHE A 1 189 ? 15.280 -4.926 0.721 1.00 96.38 189 PHE A CA 1
ATOM 1504 C C . PHE A 1 189 ? 13.931 -5.457 0.243 1.00 96.38 189 PHE A C 1
ATOM 1506 O O . PHE A 1 189 ? 13.538 -6.557 0.614 1.00 96.38 189 PHE A O 1
ATOM 1513 N N . SER A 1 190 ? 13.220 -4.692 -0.582 1.00 97.19 190 SER A N 1
ATOM 1514 C CA . SER A 1 190 ? 11.959 -5.111 -1.189 1.00 97.19 190 SER A CA 1
ATOM 1515 C C . SER A 1 190 ? 11.804 -4.488 -2.570 1.00 97.19 190 SER A C 1
ATOM 1517 O O . SER A 1 190 ? 12.370 -3.431 -2.843 1.00 97.19 190 SER A O 1
ATOM 1519 N N . ARG A 1 191 ? 11.016 -5.120 -3.443 1.00 96.94 191 ARG A N 1
ATOM 1520 C CA . ARG A 1 191 ? 10.781 -4.606 -4.798 1.00 96.94 191 ARG A CA 1
ATOM 1521 C C . ARG A 1 191 ? 9.913 -3.362 -4.820 1.00 96.94 191 ARG A C 1
ATOM 1523 O O . ARG A 1 191 ? 10.036 -2.569 -5.750 1.00 96.94 191 ARG A O 1
ATOM 1530 N N . HIS A 1 192 ? 9.075 -3.196 -3.802 1.00 96.94 192 HIS A N 1
ATOM 1531 C CA . HIS A 1 192 ? 8.175 -2.066 -3.629 1.00 96.94 192 HIS A CA 1
ATOM 1532 C C . HIS A 1 192 ? 8.230 -1.526 -2.187 1.00 96.94 192 HIS A C 1
ATOM 1534 O O . HIS A 1 192 ? 7.258 -1.663 -1.438 1.00 96.94 192 HIS A O 1
ATOM 1540 N N . PRO A 1 193 ? 9.340 -0.879 -1.780 1.00 97.81 193 PRO A N 1
ATOM 1541 C CA . PRO A 1 193 ? 9.481 -0.347 -0.425 1.00 97.81 193 PRO A CA 1
ATOM 1542 C C . PRO A 1 193 ? 8.462 0.762 -0.146 1.00 97.81 193 PRO A C 1
ATOM 1544 O O . PRO A 1 193 ? 7.929 0.855 0.955 1.00 97.81 193 PRO A O 1
ATOM 1547 N N . ASN A 1 194 ? 8.099 1.547 -1.161 1.00 96.81 194 ASN A N 1
ATOM 1548 C CA . ASN A 1 194 ? 7.024 2.526 -1.042 1.00 96.81 194 ASN A CA 1
ATOM 1549 C C . ASN A 1 194 ? 5.678 1.862 -0.693 1.00 96.81 194 ASN A C 1
ATOM 1551 O O . ASN A 1 194 ? 4.974 2.337 0.188 1.00 96.81 194 ASN A O 1
ATOM 1555 N N . TYR A 1 195 ? 5.351 0.711 -1.288 1.00 97.00 195 TYR A N 1
ATOM 1556 C CA . TYR A 1 195 ? 4.136 -0.029 -0.923 1.00 97.00 195 TYR A CA 1
ATOM 1557 C C . TYR A 1 195 ? 4.231 -0.639 0.477 1.00 97.00 195 TYR A C 1
ATOM 1559 O O . TYR A 1 195 ? 3.217 -0.735 1.158 1.00 97.00 195 TYR A O 1
ATOM 1567 N N . CYS A 1 196 ? 5.425 -1.021 0.937 1.00 96.75 196 CYS A N 1
ATOM 1568 C CA . CYS A 1 196 ? 5.616 -1.468 2.318 1.00 96.75 196 CYS A CA 1
ATOM 1569 C C . CYS A 1 196 ? 5.347 -0.333 3.319 1.00 96.75 196 CYS A C 1
ATOM 1571 O O . CYS A 1 196 ? 4.699 -0.566 4.338 1.00 96.75 196 CYS A O 1
ATOM 1573 N N . GLY A 1 197 ? 5.810 0.885 3.019 1.00 97.19 197 GLY A N 1
ATOM 1574 C CA . GLY A 1 197 ? 5.500 2.078 3.811 1.00 97.19 197 GLY A CA 1
ATOM 1575 C C . GLY A 1 197 ? 4.002 2.379 3.815 1.00 97.19 197 GLY A C 1
ATOM 1576 O O . GLY A 1 197 ? 3.403 2.477 4.879 1.00 97.19 197 GLY A O 1
ATOM 1577 N N . GLU A 1 198 ? 3.367 2.391 2.643 1.00 96.06 198 GLU A N 1
ATOM 1578 C CA . GLU A 1 198 ? 1.920 2.607 2.533 1.00 96.06 198 GLU A CA 1
ATOM 1579 C C . GLU A 1 198 ? 1.133 1.532 3.306 1.00 96.06 198 GLU A C 1
ATOM 1581 O O . GLU A 1 198 ? 0.238 1.857 4.078 1.00 96.06 198 GLU A O 1
ATOM 1586 N N . PHE A 1 199 ? 1.506 0.251 3.216 1.00 96.75 199 PHE A N 1
ATOM 1587 C CA . PHE A 1 199 ? 0.917 -0.807 4.047 1.00 96.75 199 PHE A CA 1
ATOM 1588 C C . PHE A 1 199 ? 1.072 -0.521 5.550 1.00 96.75 199 PHE A C 1
ATOM 1590 O O . PHE A 1 199 ? 0.116 -0.669 6.314 1.00 96.75 199 PHE A O 1
ATOM 1597 N N . GLY A 1 200 ? 2.259 -0.078 5.974 1.00 97.25 200 GLY A N 1
ATOM 1598 C CA . GLY A 1 200 ? 2.541 0.303 7.356 1.00 97.25 200 GLY A CA 1
ATOM 1599 C C . GLY A 1 200 ? 1.666 1.457 7.855 1.00 97.25 200 GLY A C 1
ATOM 1600 O O . GLY A 1 200 ? 1.206 1.419 8.996 1.00 97.25 200 GLY A O 1
ATOM 1601 N N . CYS A 1 201 ? 1.341 2.430 6.999 1.00 96.38 201 CYS A N 1
ATOM 1602 C CA . CYS A 1 201 ? 0.409 3.513 7.324 1.00 96.38 201 CYS A CA 1
ATOM 1603 C C . CYS A 1 201 ? -0.972 2.976 7.729 1.00 96.38 201 CYS A C 1
ATOM 1605 O O . CYS A 1 201 ? -1.518 3.387 8.754 1.00 96.38 201 CYS A O 1
ATOM 1607 N N . TRP A 1 202 ? -1.511 2.009 6.982 1.00 95.44 202 TRP A N 1
ATOM 1608 C CA . TRP A 1 202 ? -2.815 1.404 7.281 1.00 95.44 202 TRP A CA 1
ATOM 1609 C C . TRP A 1 202 ? -2.787 0.462 8.482 1.00 95.44 202 TRP A C 1
ATOM 1611 O O . TRP A 1 202 ? -3.770 0.395 9.218 1.00 95.44 202 TRP A O 1
ATOM 1621 N N . VAL A 1 203 ? -1.655 -0.198 8.745 1.00 96.75 203 VAL A N 1
ATOM 1622 C CA . VAL A 1 203 ? -1.424 -0.871 10.034 1.00 96.75 203 VAL A CA 1
ATOM 1623 C C . VAL A 1 203 ? -1.469 0.145 11.175 1.00 96.75 203 VAL A C 1
ATOM 1625 O O . VAL A 1 203 ? -2.162 -0.088 12.161 1.00 96.75 203 VAL A O 1
ATOM 1628 N N . GLY A 1 204 ? -0.808 1.296 11.025 1.00 96.62 204 GLY A N 1
ATOM 1629 C CA . GLY A 1 204 ? -0.843 2.391 11.997 1.00 96.62 204 GLY A CA 1
ATOM 1630 C C . GLY A 1 204 ? -2.266 2.865 12.295 1.00 96.62 204 GLY A C 1
ATOM 1631 O O . GLY A 1 204 ? -2.659 2.923 13.457 1.00 96.62 204 GLY A O 1
ATOM 1632 N N . PHE A 1 205 ? -3.075 3.111 11.262 1.00 94.50 205 PHE A N 1
ATOM 1633 C CA . PHE A 1 205 ? -4.485 3.479 11.433 1.00 94.50 205 PHE A CA 1
ATOM 1634 C C . PHE A 1 205 ? -5.339 2.365 12.052 1.00 94.50 205 PHE A C 1
ATOM 1636 O O . PHE A 1 205 ? -6.222 2.647 12.854 1.00 94.50 205 PHE A O 1
ATOM 1643 N N . ALA A 1 206 ? -5.086 1.093 11.741 1.00 95.38 206 ALA A N 1
ATOM 1644 C CA . ALA A 1 206 ? -5.783 -0.003 12.411 1.00 95.38 206 ALA A CA 1
ATOM 1645 C C . ALA A 1 206 ? -5.433 -0.076 13.910 1.00 95.38 206 ALA A C 1
ATOM 1647 O O . ALA A 1 206 ? -6.306 -0.364 14.729 1.00 95.38 206 ALA A O 1
ATOM 1648 N N . LEU A 1 207 ? -4.183 0.229 14.285 1.00 96.12 207 LEU A N 1
ATOM 1649 C CA . LEU A 1 207 ? -3.750 0.279 15.686 1.00 96.12 207 LEU A CA 1
ATOM 1650 C C . LEU A 1 207 ? -4.458 1.385 16.477 1.00 96.12 207 LEU A C 1
ATOM 1652 O O . LEU A 1 207 ? -4.794 1.159 17.640 1.00 96.12 207 LEU A O 1
ATOM 1656 N N . THR A 1 208 ? -4.737 2.544 15.866 1.00 94.44 208 THR A N 1
ATOM 1657 C CA . THR A 1 208 ? -5.444 3.632 16.565 1.00 94.44 208 THR A CA 1
ATOM 1658 C C . THR A 1 208 ? -6.884 3.270 16.928 1.00 94.44 208 THR A C 1
ATOM 1660 O O . THR A 1 208 ? -7.406 3.795 17.904 1.00 94.44 208 THR A O 1
ATOM 1663 N N . ALA A 1 209 ? -7.509 2.328 16.218 1.00 93.56 209 ALA A N 1
ATOM 1664 C CA . ALA A 1 209 ? -8.857 1.849 16.525 1.00 93.56 209 ALA A CA 1
ATOM 1665 C C . ALA A 1 209 ? -8.909 0.828 17.682 1.00 93.56 209 ALA A C 1
ATOM 1667 O O . ALA A 1 209 ? -9.980 0.593 18.247 1.00 93.56 209 ALA A O 1
ATOM 1668 N N . LEU A 1 210 ? -7.778 0.206 18.052 1.00 94.94 210 LEU A N 1
ATOM 1669 C CA . LEU A 1 210 ? -7.749 -0.882 19.041 1.00 94.94 210 LEU A CA 1
ATOM 1670 C C . LEU A 1 210 ? -8.306 -0.498 20.416 1.00 94.94 210 LEU A C 1
ATOM 1672 O O . LEU A 1 210 ? -9.064 -1.292 20.974 1.00 94.94 210 LEU A O 1
ATOM 1676 N N . PRO A 1 211 ? -7.993 0.676 20.989 1.00 94.00 211 PRO A N 1
ATOM 1677 C CA . PRO A 1 211 ? -8.518 1.029 22.302 1.00 94.00 211 PRO A CA 1
ATOM 1678 C C . PRO A 1 211 ? -10.050 1.085 22.362 1.00 94.00 211 PRO A C 1
ATOM 1680 O O . PRO A 1 211 ? -10.638 0.609 23.332 1.00 94.00 211 PRO A O 1
ATOM 1683 N N . SER A 1 212 ? -10.707 1.578 21.308 1.00 91.88 212 SER A N 1
ATOM 1684 C CA . SER A 1 212 ? -12.170 1.570 21.194 1.00 91.88 212 SER A CA 1
ATOM 1685 C C . SER A 1 212 ? -12.724 0.150 21.128 1.00 91.88 212 SER A C 1
ATOM 1687 O O . SER A 1 212 ? -13.717 -0.167 21.781 1.00 91.88 212 SER A O 1
ATOM 1689 N N . ILE A 1 213 ? -12.048 -0.741 20.398 1.00 94.38 213 ILE A N 1
ATOM 1690 C CA . ILE A 1 213 ? -12.398 -2.164 20.342 1.00 94.38 213 ILE A CA 1
ATOM 1691 C C . ILE A 1 213 ? -12.255 -2.812 21.725 1.00 94.38 213 ILE A C 1
ATOM 1693 O O . ILE A 1 213 ? -13.147 -3.545 22.149 1.00 94.38 213 ILE A O 1
ATOM 1697 N N . PHE A 1 214 ? -11.183 -2.516 22.464 1.00 94.69 214 PHE A N 1
ATOM 1698 C CA . PHE A 1 214 ? -11.004 -3.006 23.834 1.00 94.69 214 PHE A CA 1
ATOM 1699 C C . PHE A 1 214 ? -12.093 -2.497 24.782 1.00 94.69 214 PHE A C 1
ATOM 1701 O O . PHE A 1 214 ? -12.540 -3.254 25.644 1.00 94.69 214 PHE A O 1
ATOM 1708 N N . GLY A 1 215 ? -12.584 -1.272 24.578 1.00 92.06 215 GLY A N 1
ATOM 1709 C CA . GLY A 1 215 ? -13.768 -0.758 25.268 1.00 92.06 215 GLY A CA 1
ATOM 1710 C C . GLY A 1 215 ? -14.991 -1.658 25.069 1.00 92.06 215 GLY A C 1
ATOM 1711 O O . GLY A 1 215 ? -15.624 -2.057 26.045 1.00 92.06 215 GLY A O 1
ATOM 1712 N N . TRP A 1 216 ? -15.274 -2.071 23.828 1.00 93.56 216 TRP A N 1
ATOM 1713 C CA . TRP A 1 216 ? -16.361 -3.013 23.530 1.00 93.56 216 TRP A CA 1
ATOM 1714 C C . TRP A 1 216 ? -16.146 -4.400 24.145 1.00 93.56 216 TRP A C 1
ATOM 1716 O O . TRP A 1 216 ? -17.109 -5.015 24.597 1.00 93.56 216 TRP A O 1
ATOM 1726 N N . ILE A 1 217 ? -14.905 -4.891 24.205 1.00 94.00 217 ILE A N 1
ATOM 1727 C CA . ILE A 1 217 ? -14.590 -6.167 24.873 1.00 94.00 217 ILE A CA 1
ATOM 1728 C C . ILE A 1 217 ? -14.880 -6.083 26.375 1.00 94.00 217 ILE A C 1
ATOM 1730 O O . ILE A 1 217 ? -15.407 -7.029 26.947 1.00 94.00 217 ILE A O 1
ATOM 1734 N N . ALA A 1 218 ? -14.573 -4.954 27.017 1.00 93.19 218 ALA A N 1
ATOM 1735 C CA . ALA A 1 218 ? -14.802 -4.771 28.450 1.00 93.19 218 ALA A CA 1
ATOM 1736 C C . ALA A 1 218 ? -16.297 -4.678 28.824 1.00 93.19 218 ALA A C 1
ATOM 1738 O O . ALA A 1 218 ? -16.662 -4.863 29.987 1.00 93.19 218 ALA A O 1
ATOM 1739 N N . MET A 1 219 ? -17.182 -4.403 27.860 1.00 92.69 219 MET A N 1
ATOM 1740 C CA . MET A 1 219 ? -18.627 -4.340 28.083 1.00 92.69 219 MET A CA 1
ATOM 1741 C C . MET A 1 219 ? -19.258 -5.738 28.101 1.00 92.69 219 MET A C 1
ATOM 1743 O O . MET A 1 219 ? -19.107 -6.517 27.165 1.00 92.69 219 MET A O 1
ATOM 1747 N N . LYS A 1 220 ? -20.103 -6.012 29.107 1.00 89.19 220 LYS A N 1
ATOM 1748 C CA . LYS A 1 220 ? -20.756 -7.322 29.327 1.00 89.19 220 LYS A CA 1
ATOM 1749 C C . LYS A 1 220 ? -21.494 -7.900 28.104 1.00 89.19 220 LYS A C 1
ATOM 1751 O O . LYS A 1 220 ? -21.603 -9.114 27.982 1.00 89.19 220 LYS A O 1
ATOM 1756 N N . GLN A 1 221 ? -22.024 -7.050 27.223 1.00 91.31 221 GLN A N 1
ATOM 17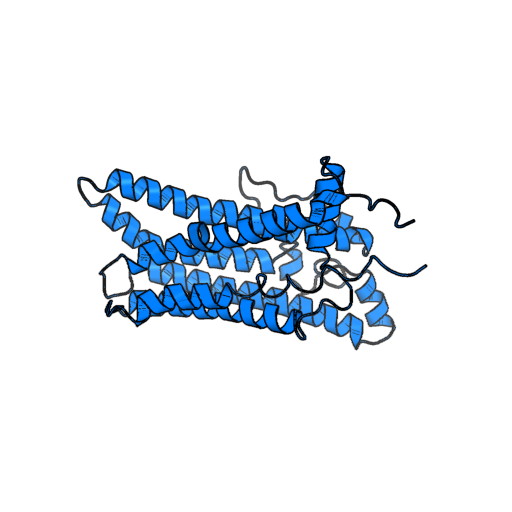57 C CA . GLN A 1 221 ? -22.741 -7.449 26.000 1.00 91.31 221 GLN A CA 1
ATOM 1758 C C . GLN A 1 221 ? -22.042 -6.973 24.712 1.00 91.31 221 GLN A C 1
ATOM 1760 O O . GLN A 1 221 ? -22.619 -7.044 23.631 1.00 91.31 221 GLN A O 1
ATOM 1765 N N . GLY A 1 222 ? -20.803 -6.479 24.805 1.00 92.69 222 GLY A N 1
ATOM 1766 C CA . GLY A 1 222 ? -20.087 -5.882 23.675 1.00 92.69 222 GLY A CA 1
ATOM 1767 C C . GLY A 1 222 ? -19.270 -6.867 22.835 1.00 92.69 222 GLY A C 1
ATOM 1768 O O . GLY A 1 222 ? -18.778 -6.488 21.776 1.00 92.69 222 GLY A O 1
ATOM 1769 N N . HIS A 1 223 ? -19.157 -8.136 23.244 1.00 94.00 223 HIS A N 1
ATOM 1770 C CA . HIS A 1 223 ? -18.289 -9.120 22.580 1.00 94.00 223 HIS A CA 1
ATOM 1771 C C . HIS A 1 223 ? -18.616 -9.330 21.093 1.00 94.00 223 HIS A C 1
ATOM 1773 O O . HIS A 1 223 ? -17.701 -9.433 20.280 1.00 94.00 223 HIS A O 1
ATOM 1779 N N . THR A 1 224 ? -19.898 -9.354 20.714 1.00 95.19 224 THR A N 1
ATOM 1780 C CA . THR A 1 224 ? -20.304 -9.498 19.304 1.00 95.19 224 THR A CA 1
ATOM 1781 C C . THR A 1 224 ? -19.852 -8.301 18.473 1.00 95.19 224 THR A C 1
ATOM 1783 O O . THR A 1 224 ? -19.319 -8.474 17.380 1.00 95.19 224 THR A O 1
ATOM 1786 N N . VAL A 1 225 ? -20.018 -7.087 19.006 1.00 92.69 225 VAL A N 1
ATOM 1787 C CA . VAL A 1 225 ? -19.562 -5.859 18.343 1.00 92.69 225 VAL A CA 1
ATOM 1788 C C . VAL A 1 225 ? -18.042 -5.879 18.225 1.00 92.69 225 VAL A C 1
ATOM 1790 O O . VAL A 1 225 ? -17.520 -5.727 17.126 1.00 92.69 225 VAL A O 1
ATOM 1793 N N . ALA A 1 226 ? -17.331 -6.170 19.315 1.00 93.75 226 ALA A N 1
ATOM 1794 C CA . ALA A 1 226 ? -15.877 -6.272 19.311 1.00 93.75 226 ALA A CA 1
ATOM 1795 C C . ALA A 1 226 ? -15.358 -7.291 18.284 1.00 93.75 226 ALA A C 1
ATOM 1797 O O . ALA A 1 226 ? -14.408 -6.992 17.566 1.00 93.75 226 ALA A O 1
ATOM 1798 N N . ALA A 1 227 ? -15.995 -8.460 18.160 1.00 95.00 227 ALA A N 1
ATOM 1799 C CA . ALA A 1 227 ? -15.621 -9.472 17.174 1.00 95.00 227 ALA A CA 1
ATOM 1800 C C . ALA A 1 227 ? -15.776 -8.963 15.730 1.00 95.00 227 ALA A C 1
ATOM 1802 O O . ALA A 1 227 ? -14.880 -9.164 14.910 1.00 95.00 227 ALA A O 1
ATOM 1803 N N . VAL A 1 228 ? -16.872 -8.257 15.427 1.00 93.62 228 VAL A N 1
ATOM 1804 C CA . VAL A 1 228 ? -17.088 -7.635 14.109 1.00 93.62 228 VAL A CA 1
ATOM 1805 C C . VAL A 1 228 ? -16.044 -6.554 13.831 1.00 93.62 228 VAL A C 1
ATOM 1807 O O . VAL A 1 228 ? -15.492 -6.510 12.731 1.00 93.62 228 VAL A O 1
ATOM 1810 N N . LEU A 1 229 ? -15.736 -5.708 14.818 1.00 93.38 229 LEU A N 1
ATOM 1811 C CA . LEU A 1 229 ? -14.734 -4.652 14.669 1.00 93.38 229 LEU A CA 1
ATOM 1812 C C . LEU A 1 229 ? -13.323 -5.227 14.479 1.00 93.38 229 LEU A C 1
ATOM 1814 O O . LEU A 1 229 ? -12.615 -4.787 13.581 1.00 93.38 229 LEU A O 1
ATOM 1818 N N . LEU A 1 230 ? -12.941 -6.256 15.243 1.00 93.75 230 LEU A N 1
ATOM 1819 C CA . LEU A 1 230 ? -11.666 -6.965 15.072 1.00 93.75 230 LEU A CA 1
ATOM 1820 C C . LEU A 1 230 ? -11.556 -7.617 13.694 1.00 93.75 230 LEU A C 1
ATOM 1822 O O . LEU A 1 230 ? -10.520 -7.507 13.036 1.00 93.75 230 LEU A O 1
ATOM 1826 N N . PHE A 1 231 ? -12.624 -8.276 13.239 1.00 94.12 231 PHE A N 1
ATOM 1827 C CA . PHE A 1 231 ? -12.667 -8.861 11.904 1.00 94.12 231 PHE A CA 1
ATOM 1828 C C . PHE A 1 231 ? -12.516 -7.788 10.824 1.00 94.12 231 PHE A C 1
ATOM 1830 O O . PHE A 1 231 ? -11.769 -7.982 9.867 1.00 94.12 231 PHE A O 1
ATOM 1837 N N . ASN A 1 232 ? -13.159 -6.631 10.992 1.00 91.00 232 ASN A N 1
ATOM 1838 C CA . ASN A 1 232 ? -12.994 -5.518 10.070 1.00 91.00 232 ASN A CA 1
ATOM 1839 C C . ASN A 1 232 ? -11.561 -4.954 10.087 1.00 91.00 232 ASN A C 1
ATOM 1841 O O . ASN A 1 232 ? -10.971 -4.790 9.023 1.00 91.00 232 ASN A O 1
ATOM 1845 N N . SER A 1 233 ? -10.954 -4.747 11.260 1.00 91.94 233 SER A N 1
ATOM 1846 C CA . SER A 1 233 ? -9.548 -4.331 11.359 1.00 91.94 233 SER A CA 1
ATOM 1847 C C . SER A 1 233 ? -8.619 -5.316 10.647 1.00 91.94 233 SER A C 1
ATOM 1849 O O . SER A 1 233 ? -7.714 -4.896 9.930 1.00 91.94 233 SER A O 1
ATOM 1851 N N . TRP A 1 234 ? -8.867 -6.623 10.765 1.00 93.88 234 TRP A N 1
ATOM 1852 C CA . TRP A 1 234 ? -8.140 -7.629 9.990 1.00 93.88 234 TRP A CA 1
ATOM 1853 C C . TRP A 1 234 ? -8.400 -7.509 8.481 1.00 93.88 234 TRP A C 1
ATOM 1855 O O . TRP A 1 234 ? -7.451 -7.567 7.695 1.00 93.88 234 TRP A O 1
ATOM 1865 N N . LEU A 1 235 ? -9.654 -7.289 8.065 1.00 93.88 235 LEU A N 1
ATOM 1866 C CA . LEU A 1 235 ? -10.006 -7.064 6.662 1.00 93.88 235 LEU A CA 1
ATOM 1867 C C . LEU A 1 235 ? -9.289 -5.849 6.078 1.00 93.88 235 LEU A C 1
ATOM 1869 O O . LEU A 1 235 ? -8.830 -5.950 4.949 1.00 93.88 235 LEU A O 1
ATOM 1873 N N . VAL A 1 236 ? -9.138 -4.744 6.817 1.00 92.69 236 VAL A N 1
ATOM 1874 C CA . VAL A 1 236 ? -8.353 -3.577 6.373 1.00 92.69 236 VAL A CA 1
ATOM 1875 C C . VAL A 1 236 ? -6.945 -4.009 5.988 1.00 92.69 236 VAL A C 1
ATOM 1877 O O . VAL A 1 236 ? -6.509 -3.754 4.869 1.00 92.69 236 VAL A O 1
ATOM 1880 N N . ILE A 1 237 ? -6.259 -4.736 6.871 1.00 94.31 237 ILE A N 1
ATOM 1881 C CA . ILE A 1 237 ? -4.886 -5.186 6.625 1.00 94.31 237 ILE A CA 1
ATOM 1882 C C . ILE A 1 237 ? -4.825 -6.170 5.454 1.00 94.31 237 ILE A C 1
ATOM 1884 O O . ILE A 1 237 ? -3.993 -6.023 4.557 1.00 94.31 237 ILE A O 1
ATOM 1888 N N . ARG A 1 238 ? -5.714 -7.169 5.429 1.00 93.44 238 ARG A N 1
ATOM 1889 C CA . ARG A 1 238 ? -5.709 -8.203 4.389 1.00 93.44 238 ARG A CA 1
ATOM 1890 C C . ARG A 1 238 ? -6.065 -7.642 3.017 1.00 93.44 238 ARG A C 1
ATOM 1892 O O . ARG A 1 238 ? -5.338 -7.876 2.054 1.00 93.44 238 ARG A O 1
ATOM 1899 N N . PHE A 1 239 ? -7.159 -6.895 2.938 1.00 90.94 239 PHE A N 1
ATOM 1900 C CA . PHE A 1 239 ? -7.626 -6.277 1.704 1.00 90.94 239 PHE A CA 1
ATOM 1901 C C . PHE A 1 239 ? -6.585 -5.304 1.157 1.00 90.94 239 PHE A C 1
ATOM 1903 O O . PHE A 1 239 ? -6.293 -5.310 -0.037 1.00 90.94 239 PHE A O 1
ATOM 1910 N N . PHE A 1 240 ? -5.975 -4.498 2.027 1.00 91.31 240 PHE A N 1
ATOM 1911 C CA . PHE A 1 240 ? -4.997 -3.519 1.583 1.00 91.31 240 PHE A CA 1
ATOM 1912 C C . PHE A 1 240 ? -3.685 -4.164 1.112 1.00 91.31 240 PHE A C 1
ATOM 1914 O O . PHE A 1 240 ? -3.123 -3.735 0.103 1.00 91.31 240 PHE A O 1
ATOM 1921 N N . TYR A 1 241 ? -3.250 -5.262 1.746 1.00 94.50 241 TYR A N 1
ATOM 1922 C CA . TYR A 1 241 ? -2.194 -6.117 1.193 1.00 94.50 241 TYR A CA 1
ATOM 1923 C C . TYR A 1 241 ? -2.547 -6.600 -0.222 1.00 94.50 241 TYR A C 1
ATOM 1925 O O . TYR A 1 241 ? -1.734 -6.477 -1.139 1.00 94.50 241 TYR A O 1
ATOM 1933 N N . ASP A 1 242 ? -3.768 -7.103 -0.427 1.00 92.62 242 ASP A N 1
ATOM 1934 C CA . ASP A 1 242 ? -4.216 -7.599 -1.731 1.00 92.62 242 ASP A CA 1
ATOM 1935 C C . ASP A 1 242 ? -4.251 -6.498 -2.799 1.00 92.62 242 ASP A C 1
ATOM 1937 O O . ASP A 1 242 ? -3.831 -6.726 -3.939 1.00 92.62 242 ASP A O 1
ATOM 1941 N N . CYS A 1 243 ? -4.665 -5.281 -2.435 1.00 91.56 243 CYS A N 1
ATOM 1942 C CA . CYS A 1 243 ? -4.576 -4.113 -3.307 1.00 91.56 243 CYS A CA 1
ATOM 1943 C C . CYS A 1 243 ? -3.130 -3.817 -3.714 1.00 91.56 243 CYS A C 1
ATOM 1945 O O . CYS A 1 243 ? -2.837 -3.709 -4.909 1.00 91.56 243 CYS A O 1
ATOM 1947 N N . LEU A 1 244 ? -2.227 -3.723 -2.736 1.00 93.38 244 LEU A N 1
ATOM 1948 C CA . LEU A 1 244 ? -0.835 -3.341 -2.959 1.00 93.38 244 LEU A CA 1
ATOM 1949 C C . LEU A 1 244 ? -0.011 -4.410 -3.672 1.00 93.38 244 LEU A C 1
ATOM 1951 O O . LEU A 1 244 ? 0.906 -4.063 -4.411 1.00 93.38 244 LEU A O 1
ATOM 1955 N N . VAL A 1 245 ? -0.305 -5.694 -3.478 1.00 92.81 245 VAL A N 1
ATOM 1956 C CA . VAL A 1 245 ? 0.481 -6.778 -4.077 1.00 92.81 245 VAL A CA 1
ATOM 1957 C C . VAL A 1 245 ? -0.159 -7.276 -5.367 1.00 92.81 245 VAL A C 1
ATOM 1959 O O . VAL A 1 245 ? 0.517 -7.363 -6.390 1.00 92.81 245 VAL A O 1
ATOM 1962 N N . HIS A 1 246 ? -1.455 -7.572 -5.366 1.00 88.38 246 HIS A N 1
ATOM 1963 C CA . HIS A 1 246 ? -2.072 -8.350 -6.441 1.00 88.38 246 HIS A CA 1
ATOM 1964 C C . HIS A 1 246 ? -2.932 -7.525 -7.393 1.00 88.38 246 HIS A C 1
ATOM 1966 O O . HIS A 1 246 ? -2.868 -7.738 -8.606 1.00 88.38 246 HIS A O 1
ATOM 1972 N N . TRP A 1 247 ? -3.759 -6.622 -6.866 1.00 85.25 247 TRP A N 1
ATOM 1973 C CA . TRP A 1 247 ? -4.833 -6.029 -7.657 1.00 85.25 247 TRP A CA 1
ATOM 1974 C C . TRP A 1 247 ? -4.425 -4.741 -8.370 1.00 85.25 247 TRP A C 1
ATOM 1976 O O . TRP A 1 247 ? -4.472 -4.687 -9.597 1.00 85.25 247 TRP A O 1
ATOM 1986 N N . THR A 1 248 ? -4.030 -3.705 -7.630 1.00 85.06 248 THR A N 1
ATOM 1987 C CA . THR A 1 248 ? -3.780 -2.362 -8.182 1.00 85.06 248 THR A CA 1
ATOM 1988 C C . THR A 1 248 ? -2.322 -1.917 -8.062 1.00 85.06 248 THR A C 1
ATOM 1990 O O . THR A 1 248 ? -1.929 -0.975 -8.756 1.00 85.06 248 THR A O 1
ATOM 1993 N N . GLY A 1 249 ? -1.524 -2.590 -7.227 1.00 89.69 249 GLY A N 1
ATOM 1994 C CA . GLY A 1 249 ? -0.129 -2.256 -6.943 1.00 89.69 249 GLY A CA 1
ATOM 1995 C C . GLY A 1 249 ? 0.900 -3.059 -7.747 1.00 89.69 249 GLY A C 1
ATOM 1996 O O . GLY A 1 249 ? 1.040 -2.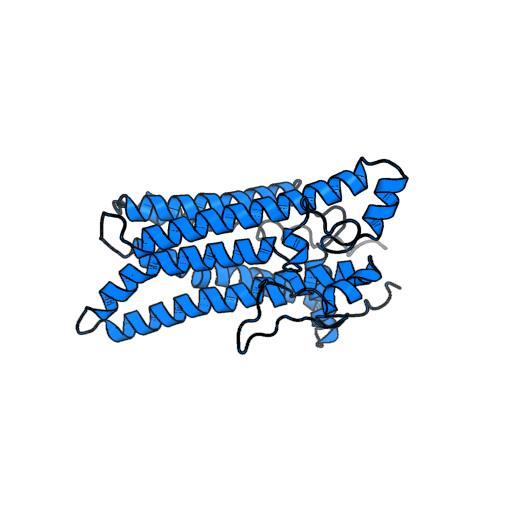869 -8.957 1.00 89.69 249 GLY A O 1
ATOM 1997 N N . ALA A 1 250 ? 1.674 -3.905 -7.061 1.00 92.00 250 ALA A N 1
ATOM 1998 C CA . ALA A 1 250 ? 2.919 -4.498 -7.548 1.00 92.00 250 ALA A CA 1
ATOM 1999 C C . ALA A 1 250 ? 2.718 -5.363 -8.792 1.00 92.00 250 ALA A C 1
ATOM 2001 O O . ALA A 1 250 ? 3.358 -5.102 -9.803 1.00 9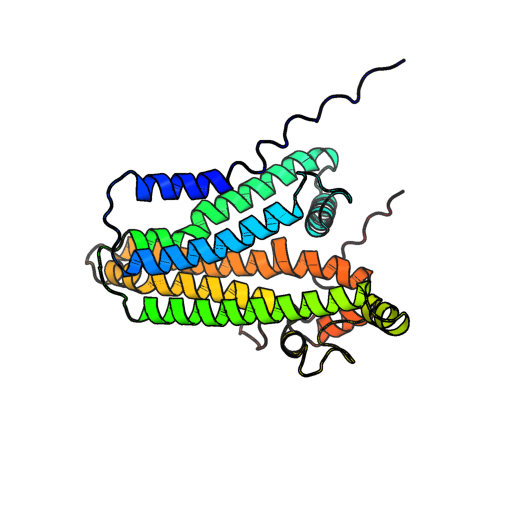2.00 250 ALA A O 1
ATOM 2002 N N . GLY A 1 251 ? 1.789 -6.322 -8.777 1.00 90.25 251 GLY A N 1
ATOM 2003 C CA . GLY A 1 251 ? 1.547 -7.210 -9.918 1.00 90.25 251 GLY A CA 1
ATOM 2004 C C . GLY A 1 251 ? 1.375 -6.466 -11.257 1.00 90.25 251 GLY A C 1
ATOM 2005 O O . GLY A 1 251 ? 2.171 -6.676 -12.177 1.00 90.25 251 GLY A O 1
ATOM 2006 N N . PRO A 1 252 ? 0.401 -5.542 -11.373 1.00 87.81 252 PRO A N 1
ATOM 2007 C CA . PRO A 1 252 ? 0.240 -4.705 -12.564 1.00 87.81 252 PRO A CA 1
ATOM 2008 C C . PRO A 1 252 ? 1.460 -3.831 -12.898 1.00 87.81 252 PRO A C 1
ATOM 2010 O O . PRO A 1 252 ? 1.761 -3.605 -14.072 1.00 87.81 252 PRO A O 1
ATOM 2013 N N . ALA A 1 253 ? 2.152 -3.299 -11.886 1.00 87.12 253 ALA A N 1
ATOM 2014 C CA . ALA A 1 253 ? 3.309 -2.427 -12.079 1.00 87.12 253 ALA A CA 1
ATOM 2015 C C . ALA A 1 253 ? 4.537 -3.188 -12.610 1.00 87.12 253 ALA A C 1
ATOM 2017 O O . ALA A 1 253 ? 5.219 -2.702 -13.517 1.00 87.12 253 ALA A O 1
ATOM 2018 N N . GLU A 1 254 ? 4.799 -4.385 -12.084 1.00 91.38 254 GLU A N 1
ATOM 2019 C CA . GLU A 1 254 ? 5.930 -5.233 -12.465 1.00 91.38 254 GLU A CA 1
ATOM 2020 C C . GLU A 1 254 ? 5.793 -5.767 -13.895 1.00 91.38 254 GLU A C 1
ATOM 2022 O O . GLU A 1 254 ? 6.805 -5.942 -14.574 1.00 91.38 254 GLU A O 1
ATOM 2027 N N . GLN A 1 255 ? 4.569 -5.918 -14.413 1.00 86.44 255 GLN A N 1
ATOM 2028 C CA . GLN A 1 255 ? 4.355 -6.365 -15.791 1.00 86.44 255 GLN A CA 1
ATOM 2029 C C . GLN A 1 255 ? 5.023 -5.443 -16.820 1.00 86.44 255 GLN A C 1
ATOM 2031 O O . GLN A 1 255 ? 5.697 -5.904 -17.744 1.00 86.44 255 GLN A O 1
ATOM 2036 N N . ALA A 1 256 ? 4.885 -4.127 -16.648 1.00 82.88 256 ALA A N 1
ATOM 2037 C CA . ALA A 1 256 ? 5.546 -3.162 -17.521 1.00 82.88 256 ALA A CA 1
ATOM 2038 C C . ALA A 1 256 ? 7.074 -3.171 -17.334 1.00 82.88 256 ALA A C 1
ATOM 2040 O O . ALA A 1 256 ? 7.809 -2.891 -18.282 1.00 82.88 256 ALA A O 1
ATOM 2041 N N . SER A 1 257 ? 7.556 -3.484 -16.129 1.00 88.75 257 SER A N 1
ATOM 2042 C CA . SER A 1 257 ? 8.987 -3.576 -15.828 1.00 88.75 257 SER A CA 1
ATOM 2043 C C . SER A 1 257 ? 9.628 -4.789 -16.498 1.00 88.75 257 SER A C 1
ATOM 2045 O O . SER A 1 257 ? 10.652 -4.621 -17.153 1.00 88.75 257 SER A O 1
ATOM 2047 N N . ILE A 1 258 ? 8.998 -5.968 -16.430 1.00 89.06 258 ILE A N 1
ATOM 2048 C CA . ILE A 1 258 ? 9.485 -7.198 -17.081 1.00 89.06 258 ILE A CA 1
ATOM 2049 C C . ILE A 1 258 ? 9.635 -7.005 -18.596 1.00 89.06 258 ILE A C 1
ATOM 2051 O O . ILE A 1 258 ? 10.601 -7.481 -19.186 1.00 89.06 258 ILE A O 1
ATOM 2055 N N . GLN A 1 259 ? 8.694 -6.300 -19.229 1.00 83.94 259 GLN A N 1
ATOM 2056 C CA . GLN A 1 259 ? 8.726 -6.050 -20.674 1.00 83.94 259 GLN A CA 1
ATOM 2057 C C . GLN A 1 259 ? 9.841 -5.079 -21.088 1.00 83.94 259 GLN A C 1
ATOM 2059 O O . GLN A 1 259 ? 10.357 -5.169 -22.197 1.00 83.94 259 GLN A O 1
ATOM 2064 N N . LYS A 1 260 ? 10.203 -4.130 -20.216 1.00 85.44 260 LYS A N 1
ATOM 2065 C CA . LYS A 1 260 ? 11.157 -3.054 -20.534 1.00 85.44 260 LYS A CA 1
ATOM 2066 C C . LYS A 1 260 ? 12.584 -3.343 -20.075 1.00 85.44 260 LYS A C 1
ATOM 2068 O O . LYS A 1 260 ? 13.519 -2.788 -20.644 1.00 85.44 260 LYS A O 1
ATOM 2073 N N . ARG A 1 261 ? 12.751 -4.145 -19.022 1.00 89.25 261 ARG A N 1
ATOM 2074 C CA . ARG A 1 261 ? 14.014 -4.328 -18.300 1.00 89.25 261 ARG A CA 1
ATOM 2075 C C . ARG A 1 261 ? 14.337 -5.825 -18.201 1.00 89.25 261 ARG A C 1
ATOM 2077 O O . ARG A 1 261 ? 13.743 -6.508 -17.366 1.00 89.25 261 ARG A O 1
ATOM 2084 N N . PRO A 1 262 ? 15.279 -6.344 -19.011 1.00 86.19 262 PRO A N 1
ATOM 2085 C CA . PRO A 1 262 ? 15.621 -7.770 -19.023 1.00 86.19 262 PRO A CA 1
ATOM 2086 C C . PRO A 1 262 ? 16.037 -8.317 -17.648 1.00 86.19 262 PRO A C 1
ATOM 2088 O O . PRO A 1 262 ? 15.624 -9.409 -17.257 1.00 86.19 262 PRO A O 1
ATOM 2091 N N . GLU A 1 263 ? 16.784 -7.526 -16.875 1.00 90.56 263 GLU A N 1
ATOM 2092 C CA . GLU A 1 263 ? 17.286 -7.902 -15.545 1.00 90.56 263 GLU A CA 1
ATOM 2093 C C . GLU A 1 263 ? 16.203 -7.935 -14.461 1.00 90.56 263 GLU A C 1
ATOM 2095 O O . GLU A 1 263 ? 16.417 -8.490 -13.383 1.00 90.56 263 GLU A O 1
ATOM 2100 N N . TYR A 1 264 ? 15.005 -7.405 -14.729 1.00 94.06 264 TYR A N 1
ATOM 2101 C CA . TYR A 1 264 ? 13.942 -7.352 -13.725 1.00 94.06 264 TYR A CA 1
ATOM 2102 C C . TYR A 1 264 ? 13.505 -8.748 -13.265 1.00 94.06 264 TYR A C 1
ATOM 2104 O O . TYR A 1 264 ? 13.165 -8.944 -12.104 1.00 94.06 264 TYR A O 1
ATOM 2112 N N . LYS A 1 265 ? 13.589 -9.757 -14.143 1.00 93.38 265 LYS A N 1
ATOM 2113 C CA . LYS A 1 265 ? 13.322 -11.160 -13.780 1.00 93.38 265 LYS A CA 1
ATOM 2114 C C . LYS A 1 265 ? 14.332 -11.717 -12.771 1.00 93.38 265 LYS A C 1
ATOM 2116 O O . LYS A 1 265 ? 13.977 -12.584 -11.974 1.00 93.38 265 LYS A O 1
ATOM 2121 N N . ILE A 1 266 ? 15.576 -11.234 -12.803 1.00 94.62 266 ILE A N 1
ATOM 2122 C CA . ILE A 1 266 ? 16.616 -11.600 -11.831 1.00 94.62 266 ILE A CA 1
ATOM 2123 C C . ILE A 1 266 ? 16.287 -10.945 -10.490 1.00 94.62 266 ILE A C 1
ATOM 2125 O O . ILE A 1 266 ? 16.208 -11.640 -9.480 1.00 94.62 266 ILE A O 1
ATOM 2129 N N . TYR A 1 267 ? 15.965 -9.650 -10.510 1.00 96.00 267 TYR A N 1
ATOM 2130 C CA . TYR A 1 267 ? 15.523 -8.902 -9.331 1.00 96.00 267 TYR A CA 1
ATOM 2131 C C . TYR A 1 267 ? 14.292 -9.527 -8.652 1.00 96.00 267 TYR A C 1
ATOM 2133 O O . TYR A 1 267 ? 14.224 -9.634 -7.429 1.00 96.00 267 TYR A O 1
ATOM 2141 N N . GLN A 1 268 ? 13.341 -10.038 -9.443 1.00 95.50 268 GLN A N 1
ATOM 2142 C CA . GLN A 1 268 ? 12.194 -10.787 -8.931 1.00 95.50 268 GLN A CA 1
ATOM 2143 C C . GLN A 1 268 ? 12.586 -12.052 -8.166 1.00 95.50 268 GLN A C 1
ATOM 2145 O O . GLN A 1 268 ? 11.911 -12.392 -7.203 1.00 95.50 268 GLN A O 1
ATOM 2150 N N . LYS A 1 269 ? 13.652 -12.758 -8.556 1.00 95.25 269 LYS A N 1
ATOM 2151 C CA . LYS A 1 269 ? 14.114 -13.957 -7.839 1.00 95.25 269 LYS A CA 1
ATOM 2152 C C . LYS A 1 269 ? 14.870 -13.614 -6.555 1.00 95.25 269 LYS A C 1
ATOM 2154 O O . LYS A 1 269 ? 14.753 -14.347 -5.579 1.00 95.25 269 LYS A O 1
ATOM 2159 N N . SER A 1 270 ? 15.651 -12.535 -6.553 1.00 94.62 270 SER A N 1
ATOM 2160 C CA . SER A 1 270 ? 16.516 -12.179 -5.423 1.00 94.62 270 SER A CA 1
ATOM 2161 C C . SER A 1 270 ? 15.797 -11.392 -4.330 1.00 94.62 270 SER A C 1
ATOM 2163 O O . SER A 1 270 ? 16.113 -11.560 -3.156 1.00 94.62 270 SER A O 1
ATOM 2165 N N . THR A 1 271 ? 14.804 -10.572 -4.682 1.00 96.50 271 THR A N 1
ATOM 2166 C CA . THR A 1 271 ? 14.256 -9.545 -3.782 1.00 96.50 271 THR A CA 1
ATOM 2167 C C . THR A 1 271 ? 12.757 -9.761 -3.548 1.00 96.50 271 THR A C 1
ATOM 2169 O O . THR A 1 271 ? 12.019 -9.945 -4.521 1.00 96.50 271 THR A O 1
ATOM 2172 N N . PRO A 1 272 ? 12.270 -9.777 -2.291 1.00 96.88 272 PRO A N 1
ATOM 2173 C CA . PRO A 1 272 ? 10.856 -10.000 -1.981 1.00 96.88 272 PRO A CA 1
ATOM 2174 C C . PRO A 1 272 ? 9.982 -8.825 -2.433 1.00 96.88 272 PRO A C 1
ATOM 2176 O O . PRO A 1 272 ? 10.442 -7.688 -2.483 1.00 96.88 272 PRO A O 1
ATOM 2179 N N . VAL A 1 273 ? 8.710 -9.076 -2.760 1.00 95.69 273 VAL A N 1
ATOM 2180 C CA . VAL A 1 273 ? 7.841 -8.040 -3.350 1.00 95.69 273 VAL A CA 1
ATOM 2181 C C . VAL A 1 273 ? 7.561 -6.865 -2.406 1.00 95.69 273 VAL A C 1
ATOM 2183 O O . VAL A 1 273 ? 7.693 -5.715 -2.818 1.00 95.69 273 VAL A O 1
ATOM 2186 N N . LEU A 1 274 ? 7.202 -7.154 -1.150 1.00 95.62 274 LEU A N 1
ATOM 2187 C CA . LEU A 1 274 ? 6.682 -6.166 -0.200 1.00 95.62 274 LEU A CA 1
ATOM 2188 C C . LEU A 1 274 ? 7.497 -6.140 1.095 1.00 95.62 274 LEU A C 1
ATOM 2190 O O . LEU A 1 274 ? 8.152 -5.148 1.385 1.00 95.62 274 LEU A O 1
ATOM 2194 N N . PHE A 1 275 ? 7.481 -7.231 1.864 1.00 96.19 275 PHE A N 1
ATOM 2195 C CA . PHE A 1 275 ? 8.164 -7.275 3.156 1.00 96.19 275 PHE A CA 1
ATOM 2196 C C . PHE A 1 275 ? 9.638 -7.659 2.998 1.00 96.19 275 PHE A C 1
ATOM 2198 O O . PHE A 1 275 ? 9.929 -8.641 2.312 1.00 96.19 275 PHE A O 1
ATOM 2205 N N . PRO A 1 276 ? 10.567 -6.942 3.657 1.00 92.75 276 PRO A N 1
ATOM 2206 C CA . PRO A 1 276 ? 12.003 -7.192 3.537 1.00 92.75 276 PRO A CA 1
ATOM 2207 C C . PRO A 1 276 ? 12.483 -8.425 4.317 1.00 92.75 276 PRO A C 1
ATOM 2209 O O . PRO A 1 276 ? 13.646 -8.812 4.239 1.00 92.75 276 PRO A O 1
ATOM 2212 N N . PHE A 1 277 ? 11.586 -9.055 5.069 1.00 91.62 277 PHE A N 1
ATOM 2213 C CA . PHE A 1 277 ? 11.805 -10.288 5.811 1.00 91.62 277 PHE A CA 1
ATOM 2214 C C . PHE A 1 277 ? 10.734 -11.315 5.435 1.00 91.62 277 PHE A C 1
ATOM 2216 O O . PHE A 1 277 ? 9.651 -10.974 4.950 1.00 91.62 277 PHE A O 1
ATOM 2223 N N . ARG A 1 278 ? 11.030 -12.598 5.661 1.00 88.69 278 ARG A N 1
ATOM 2224 C CA . ARG A 1 278 ? 10.063 -13.675 5.423 1.00 88.69 278 ARG A CA 1
ATOM 2225 C C . ARG A 1 278 ? 9.010 -13.685 6.525 1.00 88.69 278 ARG A C 1
ATOM 2227 O O . ARG A 1 278 ? 9.351 -13.744 7.702 1.00 88.69 278 ARG A O 1
ATOM 2234 N N . ILE A 1 279 ? 7.743 -13.682 6.124 1.00 90.06 279 ILE A N 1
ATOM 2235 C CA . ILE A 1 279 ? 6.603 -13.857 7.023 1.00 90.06 279 ILE A CA 1
ATOM 2236 C C . ILE A 1 279 ? 6.084 -15.288 6.843 1.00 90.06 279 ILE A C 1
ATOM 2238 O O . ILE A 1 279 ? 5.847 -15.696 5.701 1.00 90.06 279 ILE A O 1
ATOM 2242 N N . PRO A 1 280 ? 5.908 -16.068 7.926 1.00 89.75 280 PRO A N 1
ATOM 2243 C CA . PRO A 1 280 ? 5.318 -17.397 7.835 1.00 89.75 280 PRO A CA 1
ATOM 2244 C C . PRO A 1 280 ? 3.974 -17.365 7.100 1.00 89.75 280 PRO A C 1
ATOM 2246 O O . PRO A 1 280 ? 3.171 -16.458 7.304 1.00 89.75 280 PRO A O 1
ATOM 2249 N N . PHE A 1 281 ? 3.729 -18.362 6.246 1.00 88.00 281 PHE A N 1
ATOM 2250 C CA . PHE A 1 281 ? 2.475 -18.536 5.493 1.00 88.00 281 PHE A CA 1
ATOM 2251 C C . PHE A 1 281 ? 2.151 -17.444 4.458 1.00 88.00 281 PHE A C 1
ATOM 2253 O O . PHE A 1 281 ? 1.117 -17.524 3.798 1.00 88.00 281 PHE A O 1
ATOM 2260 N N . LEU A 1 282 ? 3.036 -16.463 4.257 1.00 90.31 282 LEU A N 1
ATOM 2261 C CA . LEU A 1 282 ? 2.878 -15.425 3.247 1.00 90.31 282 LEU A CA 1
ATOM 2262 C C . LEU A 1 282 ? 3.962 -15.545 2.174 1.00 90.31 282 LEU A C 1
ATOM 2264 O O . LEU A 1 282 ? 5.158 -15.537 2.461 1.00 90.31 282 LEU A O 1
ATOM 2268 N N . SER A 1 283 ? 3.547 -15.625 0.911 1.00 90.50 283 SER A N 1
ATOM 2269 C CA . SER A 1 283 ? 4.480 -15.672 -0.214 1.00 90.50 283 SER A CA 1
ATOM 2270 C C . SER A 1 283 ? 5.217 -14.339 -0.376 1.00 90.50 283 SER A C 1
ATOM 2272 O O . SER A 1 283 ? 4.609 -13.285 -0.543 1.00 90.50 283 SER A O 1
ATOM 2274 N N . SER A 1 284 ? 6.548 -14.394 -0.435 1.00 93.00 284 SER A N 1
ATOM 2275 C CA . SER A 1 284 ? 7.390 -13.245 -0.797 1.00 93.00 284 SER A CA 1
ATOM 2276 C C . SER A 1 284 ? 7.389 -12.939 -2.302 1.00 93.00 284 SER A C 1
ATOM 2278 O O . SER A 1 284 ? 7.990 -11.951 -2.724 1.00 93.00 284 SER A O 1
ATOM 2280 N N . HIS A 1 285 ? 6.742 -13.786 -3.116 1.00 93.94 285 HIS A N 1
ATOM 2281 C CA . HIS A 1 285 ? 6.659 -13.672 -4.578 1.00 93.94 285 HIS A CA 1
ATOM 2282 C C . HIS A 1 285 ? 8.029 -13.514 -5.254 1.00 93.94 285 HIS A C 1
ATOM 2284 O O . HIS A 1 285 ? 8.191 -12.751 -6.210 1.00 93.94 285 HIS A O 1
ATOM 2290 N N . GLN A 1 286 ? 9.025 -14.249 -4.749 1.00 93.88 286 GLN A N 1
ATOM 2291 C CA . GLN A 1 286 ? 10.391 -14.274 -5.274 1.00 93.88 286 GLN A CA 1
ATOM 2292 C C . GLN A 1 286 ? 10.521 -15.230 -6.470 1.00 93.88 286 GLN A C 1
ATOM 2294 O O . GLN A 1 286 ? 11.282 -16.195 -6.451 1.00 93.88 286 GLN A O 1
ATOM 2299 N N . VAL A 1 287 ? 9.699 -15.009 -7.497 1.00 91.50 287 VAL A N 1
ATOM 2300 C CA . VAL A 1 287 ? 9.587 -15.888 -8.665 1.00 91.50 287 VAL A CA 1
ATOM 2301 C C . VAL A 1 287 ? 9.737 -15.056 -9.930 1.00 91.50 287 VAL A C 1
ATOM 2303 O O . VAL A 1 287 ? 9.093 -14.021 -10.092 1.00 91.50 287 VAL A O 1
ATOM 2306 N N . SER A 1 288 ? 10.583 -15.521 -10.847 1.00 90.62 288 SER A N 1
ATOM 2307 C CA . SER A 1 288 ? 10.792 -14.860 -12.137 1.00 90.62 288 SER A CA 1
ATOM 2308 C C . SER A 1 288 ? 9.514 -14.857 -12.967 1.00 90.62 288 SER A C 1
ATOM 2310 O O . SER A 1 288 ? 8.941 -15.911 -13.226 1.00 90.62 288 SER A O 1
ATOM 2312 N N . GLY A 1 289 ? 9.137 -13.687 -13.474 1.00 86.06 289 GLY A N 1
ATOM 2313 C CA . GLY A 1 289 ? 7.955 -13.508 -14.310 1.00 86.06 289 GLY A CA 1
ATOM 2314 C C . GLY A 1 289 ? 6.647 -13.382 -13.528 1.00 86.06 289 GLY A C 1
ATOM 2315 O O . GLY A 1 289 ? 5.587 -13.422 -14.146 1.00 86.06 289 GLY A O 1
ATOM 2316 N N . TRP A 1 290 ? 6.690 -13.231 -12.200 1.00 89.12 290 TRP A N 1
ATOM 2317 C CA . TRP A 1 290 ? 5.507 -12.916 -11.390 1.00 89.12 290 TRP A CA 1
ATOM 2318 C C . TRP A 1 290 ? 4.877 -11.572 -11.831 1.00 89.12 290 TRP A C 1
ATOM 2320 O O . TRP A 1 290 ? 5.633 -10.666 -12.186 1.00 89.12 290 TRP A O 1
ATOM 2330 N N . PRO A 1 291 ? 3.535 -11.403 -11.834 1.00 73.25 291 PRO A N 1
ATOM 2331 C CA . PRO A 1 291 ? 2.461 -12.316 -11.399 1.00 73.25 291 PRO A CA 1
ATOM 2332 C C . PRO A 1 291 ? 1.973 -13.334 -12.456 1.00 73.25 291 PRO A C 1
ATOM 2334 O O . PRO A 1 291 ? 0.823 -13.758 -12.403 1.00 73.25 291 PRO A O 1
ATOM 2337 N N . ASN A 1 292 ? 2.858 -13.782 -13.354 1.00 69.56 292 ASN A N 1
ATOM 2338 C CA . ASN A 1 292 ? 2.627 -14.425 -14.655 1.00 69.56 292 ASN A CA 1
ATOM 2339 C C . ASN A 1 292 ? 2.508 -13.371 -15.752 1.00 69.56 292 ASN A C 1
ATOM 2341 O O . ASN A 1 292 ? 1.525 -12.633 -15.819 1.00 69.56 292 ASN A O 1
ATOM 2345 N N . ALA A 1 293 ? 3.508 -13.318 -16.634 1.00 60.09 293 ALA A N 1
ATOM 2346 C CA . ALA A 1 293 ? 3.483 -12.408 -17.765 1.00 60.09 293 ALA A CA 1
ATOM 2347 C C . ALA A 1 293 ? 2.237 -12.677 -18.624 1.00 60.09 293 ALA A C 1
ATOM 2349 O O . ALA A 1 293 ? 2.055 -13.762 -19.172 1.00 60.09 293 ALA A O 1
ATOM 2350 N N . ILE A 1 294 ? 1.363 -11.679 -18.726 1.00 61.53 294 ILE A N 1
ATOM 2351 C CA . ILE A 1 294 ? 0.327 -11.642 -19.752 1.00 61.53 294 ILE A CA 1
ATOM 2352 C C . ILE A 1 294 ? 1.021 -11.131 -21.011 1.00 61.53 294 ILE A C 1
ATOM 2354 O O . ILE A 1 294 ? 1.385 -9.954 -21.088 1.00 61.53 294 ILE A O 1
ATOM 2358 N N . GLU A 1 295 ? 1.284 -12.023 -21.961 1.00 54.34 295 GLU A N 1
ATOM 2359 C CA . GLU A 1 295 ? 1.668 -11.598 -23.303 1.00 54.34 295 GLU A CA 1
ATOM 2360 C C . GLU A 1 295 ? 0.547 -10.698 -23.824 1.00 54.34 295 GLU A C 1
ATOM 2362 O O . GLU A 1 295 ? -0.622 -11.088 -23.819 1.00 54.34 295 GLU A O 1
ATOM 2367 N N . ASN A 1 296 ? 0.876 -9.454 -24.183 1.00 48.72 296 ASN A N 1
ATOM 2368 C CA . ASN A 1 296 ? -0.098 -8.630 -24.885 1.00 48.72 296 ASN A CA 1
ATOM 2369 C C . ASN A 1 296 ? -0.444 -9.381 -26.176 1.00 48.72 296 ASN A C 1
ATOM 2371 O O . ASN A 1 296 ? 0.494 -9.743 -26.897 1.00 48.72 296 ASN A O 1
ATOM 2375 N N . PRO A 1 297 ? -1.732 -9.597 -26.507 1.00 39.34 297 PRO A N 1
ATOM 2376 C CA . PRO A 1 297 ? -2.066 -9.916 -27.883 1.00 39.34 297 PRO A CA 1
ATOM 2377 C C . PRO A 1 297 ? -1.463 -8.791 -28.724 1.00 39.34 297 PRO A C 1
ATOM 2379 O O . PRO A 1 297 ? -1.591 -7.613 -28.366 1.00 39.34 297 PRO A O 1
ATOM 2382 N N . LYS A 1 298 ? -0.683 -9.166 -29.741 1.00 34.62 298 LYS A N 1
ATOM 2383 C CA . LYS A 1 298 ? -0.047 -8.213 -30.648 1.00 34.62 298 LYS A CA 1
ATOM 2384 C C . LYS A 1 298 ? -1.102 -7.184 -31.053 1.00 34.62 298 LYS A C 1
ATOM 2386 O O . LYS A 1 298 ? -2.226 -7.545 -31.389 1.00 34.62 298 LYS A O 1
ATOM 2391 N N . SER A 1 299 ? -0.759 -5.909 -30.908 1.00 32.09 299 SER A N 1
ATOM 2392 C CA . SER A 1 299 ? -1.516 -4.837 -31.536 1.00 32.09 299 SER A CA 1
ATOM 2393 C C . SER A 1 299 ? -1.290 -4.983 -33.036 1.00 32.09 299 SER A C 1
ATOM 2395 O O . SER A 1 299 ? -0.290 -4.468 -33.542 1.00 32.09 299 SER A O 1
ATOM 2397 N N . ASP A 1 300 ? -2.133 -5.783 -33.678 1.00 30.08 300 ASP A N 1
ATOM 2398 C CA . ASP A 1 300 ? -2.332 -5.723 -35.122 1.00 30.08 300 ASP A CA 1
ATOM 2399 C C . ASP A 1 300 ? -2.965 -4.370 -35.493 1.00 30.08 300 ASP A C 1
ATOM 2401 O O . ASP A 1 300 ? -3.798 -3.859 -34.698 1.00 30.08 300 ASP A O 1
#